Protein AF-A0AAV9JF78-F1 (afdb_monomer_lite)

Structure (mmCIF, N/CA/C/O backbone):
data_AF-A0AAV9JF78-F1
#
_entry.id   AF-A0AAV9JF78-F1
#
loop_
_atom_site.group_PDB
_atom_site.id
_atom_site.type_symbol
_atom_site.label_atom_id
_atom_site.label_alt_id
_atom_site.label_comp_id
_atom_site.label_asym_id
_atom_site.label_entity_id
_atom_site.label_seq_id
_atom_site.pdbx_PDB_ins_code
_atom_site.Cartn_x
_atom_site.Cartn_y
_atom_site.Cartn_z
_atom_site.occupancy
_atom_site.B_iso_or_equiv
_atom_site.auth_seq_id
_atom_site.auth_comp_id
_atom_site.auth_asym_id
_atom_site.auth_atom_id
_atom_site.pdbx_PDB_model_num
ATOM 1 N N . MET A 1 1 ? -14.544 11.359 19.123 1.00 56.50 1 MET A N 1
ATOM 2 C CA . MET A 1 1 ? -13.624 10.404 19.774 1.00 56.50 1 MET A CA 1
ATOM 3 C C . MET A 1 1 ? -12.223 10.970 19.617 1.00 56.50 1 MET A C 1
ATOM 5 O O . MET A 1 1 ? -11.860 11.302 18.494 1.00 56.50 1 MET A O 1
ATOM 9 N N . ASP A 1 2 ? -11.497 11.200 20.707 1.00 64.69 2 ASP A N 1
ATOM 10 C CA . ASP A 1 2 ? -10.124 11.704 20.624 1.00 64.69 2 ASP A CA 1
ATOM 11 C C . ASP A 1 2 ? -9.186 10.552 20.236 1.00 64.69 2 ASP A C 1
ATOM 13 O O . ASP A 1 2 ? -8.972 9.631 21.020 1.00 64.69 2 ASP A O 1
ATOM 17 N N . LEU A 1 3 ? -8.672 10.564 19.001 1.00 62.38 3 LEU A N 1
ATOM 18 C CA . LEU A 1 3 ? -7.804 9.502 18.478 1.00 62.38 3 LEU A CA 1
ATOM 19 C C . LEU A 1 3 ? -6.371 9.549 19.040 1.00 62.38 3 LEU A C 1
ATOM 21 O O . LEU A 1 3 ? -5.559 8.693 18.683 1.00 62.38 3 LEU A O 1
ATOM 25 N N . GLN A 1 4 ? -6.042 10.515 19.908 1.00 66.25 4 GLN A N 1
ATOM 26 C CA . GLN A 1 4 ? -4.746 10.557 20.595 1.00 66.25 4 GLN A CA 1
ATOM 27 C C . GLN A 1 4 ? -4.599 9.473 21.675 1.00 66.25 4 GLN A C 1
ATOM 29 O O . GLN A 1 4 ? -3.487 9.224 22.132 1.00 66.25 4 GLN A O 1
ATOM 34 N N . THR A 1 5 ? -5.689 8.801 22.056 1.00 69.56 5 THR A N 1
ATOM 35 C CA . THR A 1 5 ? -5.708 7.796 23.135 1.00 69.56 5 THR A CA 1
ATOM 36 C C . THR A 1 5 ? -5.843 6.353 22.647 1.00 69.56 5 THR A C 1
ATOM 38 O O . THR A 1 5 ? -5.951 5.441 23.466 1.00 69.56 5 THR A O 1
ATOM 41 N N . VAL A 1 6 ? -5.836 6.110 21.330 1.00 75.12 6 VAL A N 1
ATOM 42 C CA . VAL A 1 6 ? -5.934 4.743 20.794 1.00 75.12 6 VAL A CA 1
ATOM 43 C C . VAL A 1 6 ? -4.681 3.962 21.178 1.00 75.12 6 VAL A C 1
ATOM 45 O O . VAL A 1 6 ? -3.572 4.360 20.822 1.00 75.12 6 VAL A O 1
ATOM 48 N N . ASP A 1 7 ? -4.861 2.842 21.885 1.00 83.31 7 ASP A N 1
ATOM 49 C CA . ASP A 1 7 ? -3.761 1.948 22.251 1.00 83.31 7 ASP A CA 1
ATOM 50 C C . ASP A 1 7 ? -3.026 1.490 20.974 1.00 83.31 7 ASP A C 1
ATOM 52 O O . ASP A 1 7 ? -3.638 0.839 20.118 1.00 83.31 7 ASP A O 1
ATOM 56 N N . PRO A 1 8 ? -1.718 1.783 20.826 1.00 79.50 8 PRO A N 1
ATOM 57 C CA . PRO A 1 8 ? -0.927 1.345 19.681 1.00 79.50 8 PRO A CA 1
ATOM 58 C C . PRO A 1 8 ? -1.011 -0.164 19.409 1.00 79.50 8 PRO A C 1
ATOM 60 O O . PRO A 1 8 ? -0.871 -0.590 18.261 1.00 79.50 8 PRO A O 1
ATOM 63 N N . LYS A 1 9 ? -1.276 -0.985 20.434 1.00 86.25 9 LYS A N 1
ATOM 64 C CA . LYS A 1 9 ? -1.444 -2.440 20.294 1.00 86.25 9 LYS A CA 1
ATOM 65 C C . LYS A 1 9 ? -2.638 -2.826 19.424 1.00 86.25 9 LYS A C 1
ATOM 67 O O . LYS A 1 9 ? -2.583 -3.867 18.771 1.00 86.25 9 LYS A O 1
ATOM 72 N N . ILE A 1 10 ? -3.677 -1.991 19.356 1.00 89.38 10 ILE A N 1
ATOM 73 C CA . ILE A 1 10 ? -4.844 -2.231 18.492 1.00 89.38 10 ILE A CA 1
ATOM 74 C C . ILE A 1 10 ? -4.405 -2.317 17.028 1.00 89.38 10 ILE A C 1
ATOM 76 O O . ILE A 1 10 ? -4.859 -3.196 16.299 1.00 89.38 10 ILE A O 1
ATOM 80 N N . PHE A 1 11 ? -3.471 -1.463 16.602 1.00 89.31 11 PHE A N 1
ATOM 81 C CA . PHE A 1 11 ? -2.974 -1.464 15.225 1.00 89.31 11 PHE A CA 1
ATOM 82 C C . PHE A 1 11 ? -2.128 -2.690 14.895 1.00 89.31 11 PHE A C 1
ATOM 84 O O . PHE A 1 11 ? -2.160 -3.155 13.758 1.00 89.31 11 PHE A O 1
ATOM 91 N N . VAL A 1 12 ? -1.412 -3.238 15.879 1.00 91.69 12 VAL A N 1
ATOM 92 C CA . VAL A 1 12 ? -0.665 -4.490 15.709 1.00 91.69 12 VAL A CA 1
ATOM 93 C C . VAL A 1 12 ? -1.635 -5.645 15.471 1.00 91.69 12 VAL A C 1
ATOM 95 O O . VAL A 1 12 ? -1.519 -6.328 14.456 1.00 91.69 12 VAL A O 1
ATOM 98 N N . GLY A 1 13 ? -2.644 -5.802 16.335 1.00 94.50 13 GLY A N 1
ATOM 99 C CA . GLY A 1 13 ? -3.660 -6.848 16.169 1.00 94.50 13 GLY A CA 1
ATOM 100 C C . GLY A 1 13 ? -4.461 -6.691 14.873 1.00 94.50 13 GLY A C 1
ATOM 101 O O . GLY A 1 13 ? -4.719 -7.669 14.172 1.00 94.50 13 GLY A O 1
ATOM 102 N N . LEU A 1 14 ? -4.797 -5.455 14.492 1.00 95.25 14 LEU A N 1
ATOM 103 C CA . LEU A 1 14 ? -5.469 -5.177 13.223 1.00 95.25 14 LEU A CA 1
ATOM 104 C C . LEU A 1 14 ? -4.606 -5.580 12.020 1.00 95.25 14 LEU A C 1
ATOM 106 O O . LEU A 1 14 ? -5.104 -6.241 11.110 1.00 95.25 14 LEU A O 1
ATOM 110 N N . ALA A 1 15 ? -3.320 -5.229 12.017 1.00 96.44 15 ALA A N 1
ATOM 111 C CA . ALA A 1 15 ? -2.402 -5.602 10.945 1.00 96.44 15 ALA A CA 1
ATOM 112 C C . ALA A 1 15 ? -2.201 -7.119 10.852 1.00 96.44 15 ALA A C 1
ATOM 114 O O . ALA A 1 15 ? -2.147 -7.660 9.750 1.00 96.44 15 ALA A O 1
ATOM 115 N N . GLU A 1 16 ? -2.147 -7.821 11.983 1.00 96.94 16 GLU A N 1
ATOM 116 C CA . GLU A 1 16 ? -2.101 -9.285 12.011 1.00 96.94 16 GLU A CA 1
ATOM 117 C C . GLU A 1 16 ? -3.360 -9.906 11.394 1.00 96.94 16 GLU A C 1
ATOM 119 O O . GLU A 1 16 ? -3.241 -10.783 10.536 1.00 96.94 16 GLU A O 1
ATOM 124 N N . MET A 1 17 ? -4.556 -9.422 11.745 1.00 97.12 17 MET A N 1
ATOM 125 C CA . MET A 1 17 ? -5.808 -9.895 11.138 1.00 97.12 17 MET A CA 1
ATOM 126 C C . MET A 1 17 ? -5.835 -9.646 9.628 1.00 97.12 17 MET A C 1
ATOM 128 O O . MET A 1 17 ? -6.116 -10.559 8.851 1.00 97.12 17 MET A O 1
ATOM 132 N N . MET A 1 18 ? -5.487 -8.432 9.192 1.00 98.00 18 MET A N 1
ATOM 133 C CA . MET A 1 18 ? -5.421 -8.097 7.767 1.00 98.00 18 MET A CA 1
ATOM 134 C C . MET A 1 18 ? -4.385 -8.955 7.028 1.00 98.00 18 MET A C 1
ATOM 136 O O . MET A 1 18 ? -4.620 -9.360 5.890 1.00 98.00 18 MET A O 1
ATOM 140 N N . ASN A 1 19 ? -3.265 -9.284 7.676 1.00 98.06 19 ASN A N 1
ATOM 141 C CA . ASN A 1 19 ? -2.245 -10.171 7.124 1.00 98.06 19 ASN A CA 1
ATOM 142 C C . ASN A 1 19 ? -2.795 -11.585 6.891 1.00 98.06 19 ASN A C 1
ATOM 144 O O . ASN A 1 19 ? -2.573 -12.154 5.824 1.00 98.06 19 ASN A O 1
ATOM 148 N N . GLN A 1 20 ? -3.535 -12.145 7.849 1.00 97.88 20 GLN A N 1
ATOM 149 C CA . GLN A 1 20 ? -4.146 -13.468 7.681 1.00 97.88 20 GLN A CA 1
ATOM 150 C C . GLN A 1 20 ? -5.166 -13.484 6.538 1.00 97.88 20 GLN A C 1
ATOM 152 O O . GLN A 1 20 ? -5.146 -14.389 5.709 1.00 97.88 20 GLN A O 1
ATOM 157 N N . ILE A 1 21 ? -6.012 -12.456 6.461 1.00 97.94 21 ILE A N 1
ATOM 158 C CA . ILE A 1 21 ? -7.116 -12.391 5.497 1.00 97.94 21 ILE A CA 1
ATOM 159 C C . ILE A 1 21 ? -6.616 -12.141 4.070 1.00 97.94 21 ILE A C 1
ATOM 161 O O . ILE A 1 21 ? -6.987 -12.863 3.148 1.00 97.94 21 ILE A O 1
ATOM 165 N N . PHE A 1 22 ? -5.796 -11.107 3.872 1.00 98.12 22 PHE A N 1
ATOM 166 C CA . PHE A 1 22 ? -5.473 -10.601 2.532 1.00 98.12 22 PHE A CA 1
ATOM 167 C C . PHE A 1 22 ? -4.089 -11.016 2.033 1.00 98.12 22 PHE A C 1
ATOM 169 O O . PHE A 1 22 ? -3.842 -10.995 0.830 1.00 98.12 22 PHE A O 1
ATOM 176 N N . PHE A 1 23 ? -3.189 -11.407 2.937 1.00 97.69 23 PHE A N 1
ATOM 177 C CA . PHE A 1 23 ? -1.800 -11.744 2.610 1.00 97.69 23 PHE A CA 1
ATOM 178 C C . PHE A 1 23 ? -1.425 -13.176 3.015 1.00 97.69 23 PHE A C 1
ATOM 180 O O . PHE A 1 23 ? -0.248 -13.541 2.954 1.00 97.69 23 PHE A O 1
ATOM 187 N N . LEU A 1 24 ? -2.408 -13.995 3.411 1.00 97.50 24 LEU A N 1
ATOM 188 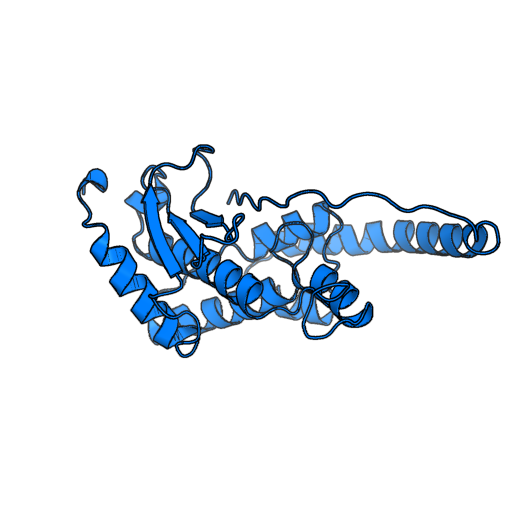C CA . LEU A 1 24 ? -2.241 -15.410 3.763 1.00 97.50 24 LEU A CA 1
ATOM 189 C C . LEU A 1 24 ? -1.147 -15.640 4.821 1.00 97.50 24 LEU A C 1
ATOM 191 O O . LEU A 1 24 ? -0.382 -16.599 4.750 1.00 97.50 24 LEU A O 1
ATOM 195 N N . GLY A 1 25 ? -1.006 -14.707 5.765 1.00 97.19 25 GLY A N 1
ATOM 196 C CA . GLY A 1 25 ? 0.001 -14.790 6.822 1.00 97.19 25 GLY A CA 1
ATOM 197 C C . GLY A 1 25 ? 1.424 -14.388 6.404 1.00 97.19 25 GLY A C 1
ATOM 198 O O . GLY A 1 25 ? 2.332 -14.436 7.234 1.00 97.19 25 GLY A O 1
ATOM 199 N N . SER A 1 26 ? 1.642 -13.933 5.168 1.00 97.06 26 SER A N 1
ATOM 200 C CA . SER A 1 26 ? 2.978 -13.653 4.609 1.00 97.06 26 SER A CA 1
ATOM 201 C C . SER A 1 26 ? 3.692 -12.431 5.220 1.00 97.06 26 SER A C 1
ATOM 203 O O . SER A 1 26 ? 4.871 -12.199 4.980 1.00 97.06 26 SER A O 1
ATOM 205 N N . LEU A 1 27 ? 3.031 -11.608 6.027 1.00 96.31 27 LEU A N 1
ATOM 206 C CA . LEU A 1 27 ? 3.636 -10.472 6.733 1.00 96.31 27 LEU A CA 1
ATOM 207 C C . LEU A 1 27 ? 3.728 -10.752 8.243 1.00 96.31 27 LEU A C 1
ATOM 209 O O . LEU A 1 27 ? 2.941 -10.204 9.014 1.00 96.31 27 LEU A O 1
ATOM 213 N N . PRO A 1 28 ? 4.670 -11.600 8.701 1.00 94.12 28 PRO A N 1
ATOM 214 C CA . PRO A 1 28 ? 4.747 -11.978 10.109 1.00 94.12 28 PRO A CA 1
ATOM 215 C C . PRO A 1 28 ? 5.011 -10.757 10.998 1.00 94.12 28 PRO A C 1
ATOM 217 O O . PRO A 1 28 ? 5.853 -9.917 10.670 1.00 94.12 28 PRO A O 1
ATOM 220 N N . ALA A 1 29 ? 4.354 -10.706 12.159 1.00 91.88 29 ALA A N 1
ATOM 221 C CA . ALA A 1 29 ? 4.440 -9.595 13.112 1.00 91.88 29 ALA A CA 1
ATOM 222 C C . ALA A 1 29 ? 5.881 -9.280 13.547 1.00 91.88 29 ALA A C 1
ATOM 224 O O . ALA A 1 29 ? 6.276 -8.123 13.640 1.00 91.88 29 ALA A O 1
ATOM 225 N N . ALA A 1 30 ? 6.732 -10.305 13.679 1.00 91.50 30 ALA A N 1
ATOM 226 C CA . ALA A 1 30 ? 8.159 -10.139 13.976 1.00 91.50 30 ALA A CA 1
ATOM 227 C C . ALA A 1 30 ? 8.934 -9.325 12.917 1.00 91.50 30 ALA A C 1
ATOM 229 O O . ALA A 1 30 ? 10.094 -8.965 13.120 1.00 91.50 30 ALA A O 1
ATOM 230 N N . LYS A 1 31 ? 8.330 -9.078 11.752 1.00 92.62 31 LYS A N 1
ATOM 231 C CA . LYS A 1 31 ? 8.940 -8.389 10.618 1.00 92.62 31 LYS A CA 1
ATOM 232 C C . LYS A 1 31 ? 8.128 -7.200 10.108 1.00 92.62 31 LYS A C 1
ATOM 234 O O . LYS A 1 31 ? 8.526 -6.614 9.095 1.00 92.62 31 LYS A O 1
ATOM 239 N N . LEU A 1 32 ? 7.029 -6.860 10.772 1.00 94.88 32 LEU A N 1
ATOM 240 C CA . LEU A 1 32 ? 6.174 -5.732 10.438 1.00 94.88 32 LEU A CA 1
ATOM 241 C C . LEU A 1 32 ? 5.866 -4.958 11.718 1.00 94.88 32 LEU A C 1
ATOM 243 O O . LEU A 1 32 ? 5.280 -5.498 12.648 1.00 94.88 32 LEU A O 1
ATOM 247 N N . ARG A 1 33 ? 6.248 -3.684 11.761 1.00 94.38 33 ARG A N 1
ATOM 248 C CA . ARG A 1 33 ? 5.923 -2.787 12.869 1.00 94.38 33 ARG A CA 1
ATOM 249 C C . ARG A 1 33 ? 4.940 -1.742 12.378 1.00 94.38 33 ARG A C 1
ATOM 251 O O . ARG A 1 33 ? 5.262 -1.016 11.443 1.00 94.38 33 ARG A O 1
ATOM 258 N N . VAL A 1 34 ? 3.776 -1.664 13.010 1.00 95.00 34 VAL A N 1
ATOM 259 C CA . VAL A 1 34 ? 2.762 -0.651 12.704 1.00 95.00 34 VAL A CA 1
ATOM 260 C C . VAL A 1 34 ? 2.736 0.374 13.823 1.00 95.00 34 VAL A C 1
ATOM 262 O O . VAL A 1 34 ? 2.728 0.020 15.000 1.00 95.00 34 VAL A O 1
ATOM 265 N N . GLU A 1 35 ? 2.766 1.645 13.452 1.00 93.38 35 GLU A N 1
ATOM 266 C CA . GLU A 1 35 ? 2.824 2.758 14.385 1.00 93.38 35 GLU A CA 1
ATOM 267 C C . GLU A 1 35 ? 1.755 3.796 14.060 1.00 93.38 35 GLU A C 1
ATOM 269 O O . GLU A 1 35 ? 1.505 4.125 12.901 1.00 93.38 35 GLU A O 1
ATOM 274 N N . TRP A 1 36 ? 1.152 4.340 15.111 1.00 91.38 36 TRP A N 1
ATOM 275 C CA . TRP A 1 36 ? 0.209 5.447 15.044 1.00 91.38 36 TRP A CA 1
ATOM 276 C C . TRP A 1 36 ? 0.962 6.726 15.402 1.00 91.38 36 TRP A C 1
ATOM 278 O O . TRP A 1 36 ? 1.187 7.012 16.578 1.00 91.38 36 TRP A O 1
ATOM 288 N N . ALA A 1 37 ? 1.463 7.447 14.399 1.00 90.06 37 ALA A N 1
ATOM 289 C CA . ALA A 1 37 ? 2.365 8.572 14.631 1.00 90.06 37 ALA A CA 1
ATOM 290 C C . ALA A 1 37 ? 2.222 9.663 13.572 1.00 90.06 37 ALA A C 1
ATOM 292 O O . ALA A 1 37 ? 1.879 9.414 12.417 1.00 90.06 37 ALA A O 1
ATOM 293 N N . VAL A 1 38 ? 2.524 10.899 13.971 1.00 86.12 38 VAL A N 1
ATOM 294 C CA . VAL A 1 38 ? 2.528 12.043 13.058 1.00 86.12 38 VAL A CA 1
ATOM 295 C C . VAL A 1 38 ? 3.718 11.915 12.117 1.00 86.12 38 VAL A C 1
ATOM 297 O O . VAL A 1 38 ? 4.875 11.942 12.537 1.00 86.12 38 VAL A O 1
ATOM 300 N N . HIS A 1 39 ? 3.428 11.772 10.830 1.00 83.56 39 HIS A N 1
ATOM 301 C CA . HIS A 1 39 ? 4.454 11.790 9.802 1.00 83.56 39 HIS A CA 1
ATOM 302 C C . HIS A 1 39 ? 4.947 13.229 9.564 1.00 83.56 39 HIS A C 1
ATOM 304 O O . HIS A 1 39 ? 4.171 14.177 9.671 1.00 83.56 39 HIS A O 1
ATOM 310 N N . GLN A 1 40 ? 6.229 13.400 9.209 1.00 81.75 40 GLN A N 1
ATOM 311 C CA . GLN A 1 40 ? 6.821 14.725 8.938 1.00 81.75 40 GLN A CA 1
ATOM 312 C C . GLN A 1 40 ? 6.084 15.475 7.820 1.00 81.75 40 GLN A C 1
ATOM 314 O O . GLN A 1 40 ? 5.947 16.692 7.856 1.00 81.75 40 GLN A O 1
ATOM 319 N N . ALA A 1 41 ? 5.588 14.732 6.831 1.00 82.44 41 ALA A N 1
ATOM 320 C CA . ALA A 1 41 ? 4.669 15.250 5.830 1.00 82.44 41 ALA A CA 1
ATOM 321 C C . ALA A 1 41 ? 3.232 15.106 6.348 1.00 82.44 41 ALA A C 1
ATOM 323 O O . ALA A 1 41 ? 2.650 14.022 6.280 1.00 82.44 41 ALA A O 1
ATOM 324 N N . HIS A 1 42 ? 2.675 16.196 6.877 1.00 77.62 42 HIS A N 1
ATOM 325 C CA . HIS A 1 42 ? 1.372 16.214 7.553 1.00 77.62 42 HIS A CA 1
ATOM 326 C C . HIS A 1 42 ? 0.181 15.809 6.670 1.00 77.62 42 HIS A C 1
ATOM 328 O O . HIS A 1 42 ? -0.872 15.473 7.200 1.00 77.62 42 HIS A O 1
ATOM 334 N N . TRP A 1 43 ? 0.348 15.821 5.348 1.00 84.25 43 TRP A N 1
ATOM 335 C CA . TRP A 1 43 ? -0.678 15.504 4.348 1.00 84.25 43 TRP A CA 1
ATOM 336 C C . TRP A 1 43 ? -0.703 14.025 3.923 1.00 84.25 43 TRP A C 1
ATOM 338 O O . TRP A 1 43 ? -1.447 13.650 3.025 1.00 84.25 43 TRP A O 1
ATOM 348 N N . VAL A 1 44 ? 0.138 13.183 4.524 1.00 89.38 44 VAL A N 1
ATOM 349 C CA . VAL A 1 44 ? 0.269 11.769 4.158 1.00 89.38 44 VAL A CA 1
ATOM 350 C C . VAL A 1 44 ? -0.564 10.905 5.094 1.00 89.38 44 VAL A C 1
ATOM 352 O O . VAL A 1 44 ? -0.437 11.035 6.313 1.00 89.38 44 VAL A O 1
ATOM 355 N N . TYR A 1 45 ? -1.390 10.021 4.529 1.00 92.44 45 TYR A N 1
ATOM 356 C CA . TYR A 1 45 ? -2.251 9.104 5.286 1.00 92.44 45 TYR A CA 1
ATOM 357 C C . TYR A 1 45 ? -1.472 8.011 5.995 1.00 92.44 45 TYR A C 1
ATOM 359 O O . TYR A 1 45 ? -1.686 7.762 7.184 1.00 92.44 45 TYR A O 1
ATOM 367 N N . GLY A 1 46 ? -0.534 7.403 5.287 1.00 94.56 46 GLY A N 1
ATOM 368 C CA . GLY A 1 46 ? 0.375 6.425 5.840 1.00 94.56 46 GLY A CA 1
ATOM 369 C C . GLY A 1 46 ? 1.656 6.361 5.028 1.00 94.56 46 GLY A C 1
ATOM 370 O O . GLY A 1 46 ? 1.738 6.902 3.926 1.00 94.56 46 GLY A O 1
ATOM 371 N N . THR A 1 47 ? 2.683 5.759 5.612 1.00 95.50 47 THR A N 1
ATOM 372 C CA . THR A 1 47 ? 3.921 5.456 4.900 1.00 95.50 47 THR A CA 1
ATOM 373 C C . THR A 1 47 ? 4.462 4.100 5.286 1.00 95.50 47 THR A C 1
ATOM 375 O O . THR A 1 47 ? 4.375 3.673 6.437 1.00 95.50 47 THR A O 1
ATOM 378 N N . THR A 1 48 ? 5.115 3.466 4.319 1.00 95.88 48 THR A N 1
ATOM 379 C CA . THR A 1 48 ? 5.898 2.255 4.514 1.00 95.88 48 THR A CA 1
ATOM 380 C C . THR A 1 48 ? 7.370 2.571 4.326 1.00 95.88 48 THR A C 1
ATOM 382 O O . THR A 1 48 ? 7.792 3.128 3.313 1.00 95.88 48 THR A O 1
ATOM 385 N N . SER A 1 49 ? 8.179 2.181 5.303 1.00 93.88 49 SER A N 1
ATOM 386 C CA . SER A 1 49 ? 9.630 2.320 5.270 1.00 93.88 49 SER A CA 1
ATOM 387 C C . SER A 1 49 ? 10.299 0.965 5.468 1.00 93.88 49 SER A C 1
ATOM 389 O O . SER A 1 49 ? 9.884 0.148 6.290 1.00 93.88 49 SER A O 1
ATOM 391 N N . PHE A 1 50 ? 11.326 0.712 4.663 1.00 91.56 50 PHE A N 1
ATOM 392 C CA . PHE A 1 50 ? 12.093 -0.529 4.689 1.00 91.56 50 PHE A CA 1
ATOM 393 C C . PHE A 1 50 ? 13.363 -0.339 5.523 1.00 91.56 50 PHE A C 1
ATOM 395 O O . PHE A 1 50 ? 13.883 0.783 5.561 1.00 91.56 50 PHE A O 1
ATOM 402 N N . PRO A 1 51 ? 13.891 -1.410 6.145 1.00 87.94 51 PRO A N 1
ATOM 403 C CA . PRO A 1 51 ? 15.160 -1.355 6.857 1.00 87.94 51 PRO A CA 1
ATOM 404 C C . PRO A 1 51 ? 16.259 -0.717 6.010 1.00 87.94 51 PRO A C 1
ATOM 406 O O . PRO A 1 51 ? 16.571 -1.201 4.922 1.00 87.94 51 PRO A O 1
ATOM 409 N N . GLN A 1 52 ? 16.862 0.363 6.505 1.00 80.31 52 GLN A N 1
ATOM 410 C CA . GLN A 1 52 ? 18.006 0.995 5.828 1.00 80.31 52 GLN A CA 1
ATOM 411 C C . GLN A 1 52 ? 19.342 0.475 6.354 1.00 80.31 52 GLN A C 1
ATOM 413 O O . GLN A 1 52 ? 20.369 0.574 5.683 1.00 80.31 52 GLN A O 1
ATOM 418 N N . ARG A 1 53 ? 19.340 -0.062 7.575 1.00 73.75 53 ARG A N 1
ATOM 419 C CA . ARG A 1 53 ? 20.531 -0.542 8.275 1.00 73.75 53 ARG A CA 1
ATOM 420 C C . ARG A 1 53 ? 20.454 -2.049 8.450 1.00 73.75 53 ARG A C 1
ATOM 422 O O . ARG A 1 53 ? 19.379 -2.590 8.676 1.00 73.75 53 ARG A O 1
ATOM 429 N N . ARG A 1 54 ? 21.615 -2.713 8.447 1.00 67.81 54 ARG A N 1
ATOM 430 C CA . ARG A 1 54 ? 21.718 -4.165 8.692 1.00 67.81 54 ARG A CA 1
ATOM 431 C C . ARG A 1 54 ? 21.095 -4.609 10.025 1.00 67.81 54 ARG A C 1
ATOM 433 O O . ARG A 1 54 ? 20.717 -5.766 10.133 1.00 67.81 54 ARG A O 1
ATOM 440 N N . CYS A 1 55 ? 20.990 -3.708 11.006 1.00 68.25 55 CYS A N 1
ATOM 441 C CA . CYS A 1 55 ? 20.448 -3.996 12.338 1.00 68.25 55 CYS A CA 1
ATOM 442 C C . CYS A 1 55 ? 18.919 -3.859 12.430 1.00 68.25 55 CYS A C 1
ATOM 444 O O . CYS A 1 55 ? 18.325 -4.274 13.420 1.00 68.25 55 CYS A O 1
ATOM 446 N N . GLU A 1 56 ? 18.272 -3.249 11.434 1.00 71.75 56 GLU A N 1
ATOM 447 C CA . GLU A 1 56 ? 16.815 -3.205 11.364 1.00 71.75 56 GLU A CA 1
ATOM 448 C C . GLU A 1 56 ? 16.330 -4.423 10.577 1.00 71.75 56 GLU A C 1
ATOM 450 O O . GLU A 1 56 ? 16.804 -4.720 9.482 1.00 71.75 56 GLU A O 1
ATOM 455 N N . HIS A 1 57 ? 15.385 -5.161 11.150 1.00 85.06 57 HIS A N 1
ATOM 456 C CA . HIS A 1 57 ? 14.899 -6.414 10.565 1.00 85.06 57 HIS A CA 1
ATOM 457 C C . HIS A 1 57 ? 13.404 -6.387 10.231 1.00 85.06 57 HIS A C 1
ATOM 459 O O . HIS A 1 57 ? 12.852 -7.417 9.830 1.00 85.06 57 HIS A O 1
ATOM 465 N N . TYR A 1 58 ? 12.751 -5.234 10.396 1.00 91.12 58 TYR A N 1
ATOM 466 C CA . TYR A 1 58 ? 11.312 -5.073 10.219 1.00 91.12 58 TYR A CA 1
ATOM 467 C C . TYR A 1 58 ? 10.974 -3.940 9.250 1.00 91.12 58 TYR A C 1
ATOM 469 O O . TYR A 1 58 ? 11.620 -2.896 9.232 1.00 91.12 58 TYR A O 1
ATOM 477 N N . THR A 1 59 ? 9.925 -4.145 8.461 1.00 94.31 59 THR A N 1
ATOM 478 C CA . THR A 1 59 ? 9.280 -3.079 7.693 1.00 94.31 59 THR A CA 1
ATOM 479 C C . THR A 1 59 ? 8.436 -2.248 8.652 1.00 94.31 59 THR A C 1
ATOM 481 O O . THR A 1 59 ? 7.705 -2.815 9.466 1.00 94.31 59 THR A O 1
ATOM 484 N N . ARG A 1 60 ? 8.532 -0.921 8.583 1.00 95.00 60 ARG A N 1
ATOM 485 C CA . ARG A 1 60 ? 7.791 -0.004 9.455 1.00 95.00 60 ARG A CA 1
ATOM 486 C C . ARG A 1 60 ? 6.688 0.689 8.667 1.00 95.00 60 ARG A C 1
ATOM 488 O O . ARG A 1 60 ? 6.984 1.399 7.708 1.00 95.00 60 ARG A O 1
ATOM 495 N N . ILE A 1 61 ? 5.448 0.496 9.100 1.00 95.88 61 ILE A N 1
ATOM 496 C CA . ILE A 1 61 ? 4.259 1.202 8.626 1.00 95.88 61 ILE A CA 1
ATOM 497 C C . ILE A 1 61 ? 3.899 2.271 9.654 1.00 95.88 61 ILE A C 1
ATOM 499 O O . ILE A 1 61 ? 3.788 1.978 10.842 1.00 95.88 61 ILE A O 1
ATOM 503 N N . VAL A 1 62 ? 3.697 3.501 9.201 1.00 94.56 62 VAL A N 1
ATOM 504 C CA . VAL A 1 62 ? 3.220 4.608 10.030 1.00 94.56 62 VAL A CA 1
ATOM 505 C C . VAL A 1 62 ? 1.878 5.064 9.486 1.00 94.56 62 VAL A C 1
ATOM 507 O O . VAL A 1 62 ? 1.793 5.380 8.307 1.00 94.56 62 VAL A O 1
ATOM 510 N N . ILE A 1 63 ? 0.851 5.130 10.329 1.00 93.75 63 ILE A N 1
ATOM 511 C CA . ILE A 1 63 ? -0.456 5.696 9.986 1.00 93.75 63 ILE A CA 1
ATOM 512 C C . ILE A 1 63 ? -0.611 7.036 10.704 1.00 93.75 63 ILE A C 1
ATOM 514 O O . ILE A 1 63 ? -0.362 7.142 11.907 1.00 93.75 63 ILE A O 1
ATOM 518 N N . ASN A 1 64 ? -1.002 8.067 9.957 1.00 91.69 64 ASN A N 1
ATOM 519 C CA . ASN A 1 64 ? -1.082 9.432 10.458 1.00 91.69 64 ASN A CA 1
ATOM 520 C C . ASN A 1 64 ? -2.419 9.687 11.185 1.00 91.69 64 ASN A C 1
ATOM 522 O O . ASN A 1 64 ? -3.477 9.672 10.545 1.00 91.69 64 ASN A O 1
ATOM 526 N N . PRO A 1 65 ? -2.402 9.990 12.496 1.00 87.62 65 PRO A N 1
ATOM 527 C CA . PRO A 1 65 ? -3.616 10.184 13.291 1.00 87.62 65 PRO A CA 1
ATOM 528 C C . PRO A 1 65 ? -4.343 11.503 13.020 1.00 87.62 65 PRO A C 1
ATOM 530 O O . PRO A 1 65 ? -5.511 11.672 13.379 1.00 87.62 65 PRO A O 1
ATOM 533 N N . ASN A 1 66 ? -3.646 12.478 12.437 1.00 85.69 66 ASN A N 1
ATOM 534 C CA . ASN A 1 66 ? -4.115 13.859 12.411 1.00 85.69 66 ASN A CA 1
ATOM 535 C C . ASN A 1 66 ? -5.004 14.186 11.217 1.00 85.69 66 ASN A C 1
ATOM 537 O O . ASN A 1 66 ? -5.565 15.281 11.171 1.00 85.69 66 ASN A O 1
ATOM 541 N N . LEU A 1 67 ? -5.176 13.255 10.281 1.00 85.75 67 LEU A N 1
ATOM 542 C CA . LEU A 1 67 ? -5.980 13.515 9.099 1.00 85.75 67 LEU A CA 1
ATOM 543 C C . LEU A 1 67 ? -7.480 13.469 9.420 1.00 85.75 67 LEU A C 1
ATOM 545 O O . LEU A 1 67 ? -7.948 12.490 10.010 1.00 85.75 67 LEU A O 1
ATOM 549 N N . PRO A 1 68 ? -8.255 14.493 9.007 1.00 85.12 68 PRO A N 1
ATOM 550 C CA . PRO A 1 68 ? -9.691 14.557 9.271 1.00 85.12 68 PRO A CA 1
ATOM 551 C C . PRO A 1 68 ? -10.438 13.303 8.818 1.00 85.12 68 PRO A C 1
ATOM 553 O O . PRO A 1 68 ? -11.309 12.811 9.526 1.00 85.12 68 PRO A O 1
ATOM 556 N N . TYR A 1 69 ? -10.059 12.732 7.676 1.00 82.38 69 TYR A N 1
ATOM 557 C CA . TYR A 1 69 ? -10.753 11.575 7.126 1.00 82.38 69 TYR A CA 1
ATOM 558 C C . TYR A 1 69 ? -10.582 10.303 7.981 1.00 82.38 69 TYR A C 1
ATOM 560 O O . TYR A 1 69 ? -11.552 9.574 8.173 1.00 82.38 69 TYR A O 1
ATOM 568 N N . HIS A 1 70 ? -9.420 10.090 8.614 1.00 83.94 70 HIS A N 1
ATOM 569 C CA . HIS A 1 70 ? -9.240 9.008 9.597 1.00 83.94 70 HIS A CA 1
ATOM 570 C C . HIS A 1 70 ? -10.095 9.197 10.857 1.00 83.94 70 HIS A C 1
ATOM 572 O O . HIS A 1 70 ? -10.526 8.218 11.460 1.00 83.94 70 HIS A O 1
ATOM 578 N N . LYS A 1 71 ? -10.369 10.447 11.248 1.00 81.88 71 LYS A N 1
ATOM 579 C CA . LYS A 1 71 ? -11.236 10.766 12.396 1.00 81.88 71 LYS A CA 1
ATOM 580 C C . LYS A 1 71 ? -12.712 10.513 12.112 1.00 81.88 71 LYS A C 1
ATOM 582 O O . LYS A 1 71 ? -13.461 10.213 13.036 1.00 81.88 71 LYS A O 1
ATOM 587 N N . LEU A 1 72 ? -13.118 10.663 10.856 1.00 81.19 72 LEU A N 1
ATOM 588 C CA . LEU A 1 72 ? -14.516 10.573 10.439 1.00 81.19 72 LEU A CA 1
ATOM 589 C C . LEU A 1 72 ? -14.912 9.167 9.990 1.00 81.19 72 LEU A C 1
ATOM 591 O O . LEU A 1 72 ? -16.083 8.812 10.091 1.00 81.19 72 LEU A O 1
ATOM 595 N N . ASN A 1 73 ? -13.960 8.373 9.498 1.00 87.81 73 ASN A N 1
ATOM 596 C CA . ASN A 1 73 ? -14.257 7.081 8.907 1.00 87.81 73 ASN A CA 1
ATOM 597 C C . ASN A 1 73 ? -13.245 6.002 9.343 1.00 87.81 73 ASN A C 1
ATOM 599 O O . ASN A 1 73 ? -12.142 5.942 8.795 1.00 87.81 73 ASN A O 1
ATOM 603 N N . PRO A 1 74 ? -13.613 5.094 10.268 1.00 88.62 74 PRO A N 1
ATOM 604 C CA . PRO A 1 74 ? -12.758 3.973 10.661 1.00 88.62 74 PRO A CA 1
ATOM 605 C C . PRO A 1 74 ? -12.347 3.079 9.484 1.00 88.62 74 PRO A C 1
ATOM 607 O O . PRO A 1 74 ? -11.252 2.516 9.489 1.00 88.62 74 PRO A O 1
ATOM 610 N N . SER A 1 75 ? -13.178 2.980 8.439 1.00 93.75 75 SER A N 1
ATOM 611 C CA . SER A 1 75 ? -12.834 2.198 7.250 1.00 93.75 75 SER A CA 1
ATOM 612 C C . SER A 1 75 ? -11.669 2.811 6.472 1.00 93.75 75 SER A C 1
ATOM 614 O O . SER A 1 75 ? -10.891 2.078 5.863 1.00 93.75 75 SER A O 1
ATOM 616 N N . ALA A 1 76 ? -11.470 4.131 6.565 1.00 93.62 76 ALA A N 1
ATOM 617 C CA . ALA A 1 76 ? -10.322 4.809 5.977 1.00 93.62 76 ALA A CA 1
ATOM 618 C C . ALA A 1 76 ? -9.007 4.358 6.617 1.00 93.62 76 ALA A C 1
ATOM 620 O O . ALA A 1 76 ? -8.033 4.137 5.909 1.00 93.62 76 ALA A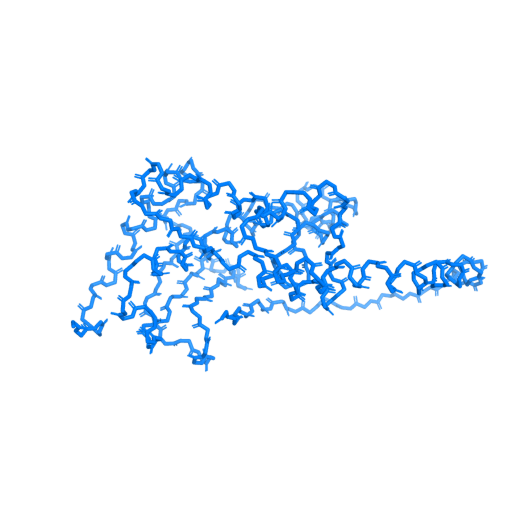 O 1
ATOM 621 N N . ILE A 1 77 ? -8.990 4.155 7.937 1.00 93.94 77 ILE A N 1
ATOM 622 C CA . ILE A 1 77 ? -7.811 3.650 8.655 1.00 93.94 77 ILE A CA 1
ATOM 623 C C . ILE A 1 77 ? -7.444 2.252 8.151 1.00 93.94 77 ILE A C 1
ATOM 625 O O . ILE A 1 77 ? -6.275 1.982 7.881 1.00 93.94 77 ILE A O 1
ATOM 629 N N . ILE A 1 78 ? -8.443 1.377 7.985 1.00 96.06 78 ILE A N 1
ATOM 630 C CA . ILE A 1 78 ? -8.241 0.023 7.453 1.00 96.06 78 ILE A CA 1
ATOM 631 C C . ILE A 1 78 ? -7.727 0.086 6.010 1.00 96.06 78 ILE A C 1
ATOM 633 O O . ILE A 1 78 ? -6.774 -0.613 5.677 1.00 96.06 78 ILE A O 1
ATOM 637 N N . CYS A 1 79 ? -8.305 0.945 5.164 1.00 97.19 79 CYS A N 1
ATOM 638 C CA . CYS A 1 79 ? -7.855 1.122 3.781 1.00 97.19 79 CYS A CA 1
ATOM 639 C C . CYS A 1 79 ? -6.409 1.627 3.709 1.00 97.19 79 CYS A C 1
ATOM 641 O O . CYS A 1 79 ? -5.618 1.075 2.948 1.00 97.19 79 CYS A O 1
ATOM 643 N N . THR A 1 80 ? -6.040 2.617 4.527 1.00 96.44 80 THR A N 1
ATOM 644 C CA . THR A 1 80 ? -4.662 3.120 4.615 1.00 96.44 80 THR A CA 1
ATOM 645 C C . THR A 1 80 ? -3.713 2.033 5.112 1.00 96.44 80 THR A C 1
ATOM 647 O O . THR A 1 80 ? -2.643 1.842 4.544 1.00 96.44 80 THR A O 1
ATOM 650 N N . LEU A 1 81 ? -4.096 1.268 6.135 1.00 97.06 81 LEU A N 1
ATOM 651 C CA . LEU A 1 81 ? -3.274 0.161 6.618 1.00 97.06 81 LEU A CA 1
ATOM 652 C C . LEU A 1 81 ? -3.053 -0.888 5.524 1.00 97.06 81 LEU A C 1
ATOM 654 O O . LEU A 1 81 ? -1.915 -1.278 5.281 1.00 97.06 81 LEU A O 1
ATOM 658 N N . LEU A 1 82 ? -4.112 -1.312 4.832 1.00 98.06 82 LEU A N 1
ATOM 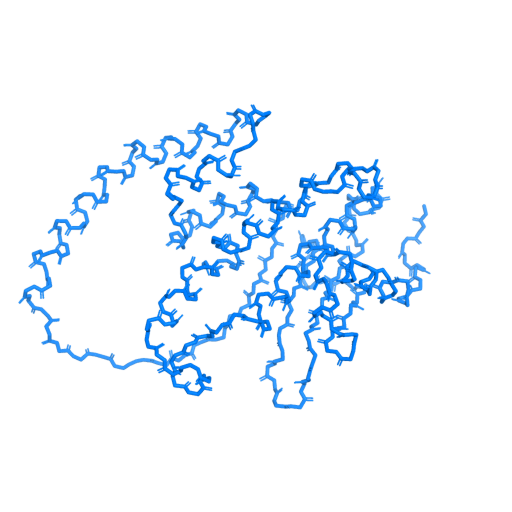659 C CA . LEU A 1 82 ? -4.013 -2.272 3.733 1.00 98.06 82 LEU A CA 1
ATOM 660 C C . LEU A 1 82 ? -3.148 -1.736 2.588 1.00 98.06 82 LEU A C 1
ATOM 662 O O . LEU A 1 82 ? -2.295 -2.471 2.099 1.00 98.06 82 LEU A O 1
ATOM 666 N N . HIS A 1 83 ? -3.302 -0.463 2.215 1.00 97.88 83 HIS A N 1
ATOM 667 C CA . HIS A 1 83 ? -2.456 0.219 1.231 1.00 97.88 83 HIS A CA 1
ATOM 668 C C . HIS A 1 83 ? -0.967 0.069 1.574 1.00 97.88 83 HIS A C 1
ATOM 670 O O . HIS A 1 83 ? -0.166 -0.388 0.753 1.00 97.88 83 HIS A O 1
ATOM 676 N N . GLU A 1 84 ? -0.598 0.404 2.809 1.00 97.88 84 GLU A N 1
ATOM 677 C CA . GLU A 1 84 ? 0.781 0.302 3.284 1.00 97.88 84 GLU A CA 1
ATOM 678 C C . GLU A 1 84 ? 1.248 -1.159 3.414 1.00 97.88 84 GLU A C 1
ATOM 680 O O . GLU A 1 84 ? 2.396 -1.495 3.115 1.00 97.88 84 GLU A O 1
ATOM 685 N N . MET A 1 85 ? 0.356 -2.084 3.766 1.00 98.19 85 MET A N 1
ATOM 686 C CA . MET A 1 85 ? 0.676 -3.512 3.784 1.00 98.19 85 MET A CA 1
ATOM 687 C C . MET A 1 85 ? 0.966 -4.071 2.386 1.00 98.19 85 MET A C 1
ATOM 689 O O . MET A 1 85 ? 1.840 -4.932 2.266 1.00 98.19 85 MET A O 1
ATOM 693 N N . VAL A 1 86 ? 0.336 -3.560 1.320 1.00 98.00 86 VAL A N 1
ATOM 694 C CA . VAL A 1 86 ? 0.710 -3.920 -0.063 1.00 98.00 86 VAL A CA 1
ATOM 695 C C . VAL A 1 86 ? 2.149 -3.491 -0.358 1.00 98.00 86 VAL A C 1
ATOM 697 O O . VAL A 1 86 ? 2.928 -4.288 -0.891 1.00 98.00 86 VAL A O 1
ATOM 700 N N . HIS A 1 87 ? 2.551 -2.279 0.044 1.00 97.00 87 HIS A N 1
ATOM 701 C CA . HIS A 1 87 ? 3.948 -1.835 -0.080 1.00 97.00 87 HIS A CA 1
ATOM 702 C C . HIS A 1 87 ? 4.900 -2.743 0.694 1.00 97.00 87 HIS A C 1
ATOM 704 O O . HIS A 1 87 ? 5.938 -3.152 0.162 1.00 97.00 87 HIS A O 1
ATOM 710 N N . ALA A 1 88 ? 4.544 -3.096 1.930 1.00 96.75 88 ALA A N 1
ATOM 711 C CA . ALA A 1 88 ? 5.340 -3.991 2.762 1.00 96.75 88 ALA A CA 1
ATOM 712 C C . ALA A 1 88 ? 5.491 -5.384 2.130 1.00 96.75 88 ALA A C 1
ATOM 714 O O . ALA A 1 88 ? 6.600 -5.927 2.106 1.00 96.75 88 ALA A O 1
ATOM 715 N N . TYR A 1 89 ? 4.407 -5.936 1.579 1.00 97.00 89 TYR A N 1
ATOM 716 C CA . TYR A 1 89 ? 4.390 -7.225 0.890 1.00 97.00 89 TYR A CA 1
ATOM 717 C C . TYR A 1 89 ? 5.292 -7.211 -0.342 1.00 97.00 89 TYR A C 1
ATOM 719 O O . TYR A 1 89 ? 6.205 -8.030 -0.453 1.00 97.00 89 TYR A O 1
ATOM 727 N N . LEU A 1 90 ? 5.115 -6.232 -1.230 1.00 94.81 90 LEU A N 1
ATOM 728 C CA . LEU A 1 90 ? 5.923 -6.117 -2.444 1.00 94.81 90 LEU A CA 1
ATOM 729 C C . LEU A 1 90 ? 7.398 -5.859 -2.147 1.00 94.81 90 LEU A C 1
ATOM 731 O O . LEU A 1 90 ? 8.265 -6.399 -2.832 1.00 94.81 90 LEU A O 1
ATOM 735 N N . GLY A 1 91 ? 7.709 -5.061 -1.126 1.00 92.00 91 GLY A N 1
ATOM 736 C CA . GLY A 1 91 ? 9.095 -4.825 -0.732 1.00 92.00 91 GLY A CA 1
ATOM 737 C C . GLY A 1 91 ? 9.770 -6.048 -0.111 1.00 92.00 91 GLY A C 1
ATOM 738 O O . GLY A 1 91 ? 10.988 -6.173 -0.212 1.00 92.00 91 GLY A O 1
ATOM 739 N N . ARG A 1 92 ? 9.000 -6.958 0.498 1.00 91.06 92 ARG A N 1
ATOM 740 C CA . ARG A 1 92 ? 9.516 -8.209 1.065 1.00 91.06 92 ARG A CA 1
ATOM 741 C C . ARG A 1 92 ? 9.678 -9.310 0.020 1.00 91.06 92 ARG A C 1
ATOM 743 O O . ARG A 1 92 ? 10.670 -10.030 0.061 1.00 91.06 92 ARG A O 1
ATOM 750 N N . TYR A 1 93 ? 8.700 -9.456 -0.869 1.00 91.75 93 TYR A N 1
ATOM 751 C CA . TYR A 1 93 ? 8.593 -10.612 -1.764 1.00 91.75 93 TYR A CA 1
ATOM 752 C C . TYR A 1 93 ? 8.940 -10.316 -3.225 1.00 91.75 93 TYR A C 1
ATOM 754 O O . TYR A 1 93 ? 9.101 -11.243 -4.015 1.00 91.75 93 TYR A O 1
ATOM 762 N N . GLY A 1 94 ? 9.105 -9.051 -3.611 1.00 90.00 94 GLY A N 1
ATOM 763 C CA . GLY A 1 94 ? 9.603 -8.708 -4.940 1.00 90.00 94 GLY A CA 1
ATOM 764 C C . GLY A 1 94 ? 11.105 -8.976 -5.066 1.00 90.00 94 GLY A C 1
ATOM 765 O O . GLY A 1 94 ? 11.891 -8.420 -4.299 1.00 90.00 94 GLY A O 1
ATOM 766 N N . CYS A 1 95 ? 11.546 -9.756 -6.068 1.00 87.44 95 CYS A N 1
ATOM 767 C CA . CYS A 1 95 ? 12.987 -9.864 -6.347 1.00 87.44 95 CYS A CA 1
ATOM 768 C C . CYS A 1 95 ? 13.492 -8.532 -6.899 1.00 87.44 95 CYS A C 1
ATOM 770 O O . CYS A 1 95 ? 13.069 -8.137 -7.981 1.00 87.44 95 CYS A O 1
ATOM 772 N N . ALA A 1 96 ? 14.396 -7.850 -6.194 1.00 83.19 96 ALA A N 1
ATOM 773 C CA . ALA A 1 96 ? 14.998 -6.600 -6.668 1.00 83.19 96 ALA A CA 1
ATOM 774 C C . ALA A 1 96 ? 15.849 -6.778 -7.942 1.00 83.19 96 ALA A C 1
ATOM 776 O O . ALA A 1 96 ? 16.061 -5.807 -8.668 1.00 83.19 96 ALA A O 1
ATOM 777 N N . GLY A 1 97 ? 16.300 -8.008 -8.224 1.00 82.94 97 GLY A N 1
ATOM 778 C CA . GLY A 1 97 ? 17.243 -8.305 -9.299 1.00 82.94 97 GLY A CA 1
ATOM 779 C C . GLY A 1 97 ? 18.620 -7.677 -9.078 1.00 82.94 97 GLY A C 1
ATOM 780 O O . GLY A 1 97 ? 18.868 -7.014 -8.069 1.00 82.94 97 GLY A O 1
ATOM 781 N N . GLY A 1 98 ? 19.524 -7.911 -10.028 1.00 75.50 98 GLY A N 1
ATOM 782 C CA . GLY A 1 98 ? 20.877 -7.355 -10.012 1.00 75.50 98 GLY A CA 1
ATOM 783 C C . GLY A 1 98 ? 21.800 -7.914 -8.921 1.00 75.50 98 GLY A C 1
ATOM 784 O O . GLY A 1 98 ? 21.489 -8.895 -8.233 1.00 75.50 98 GLY A O 1
ATOM 785 N N . GLU A 1 99 ? 22.963 -7.274 -8.793 1.00 72.38 99 GLU A N 1
ATOM 786 C CA . GLU A 1 99 ? 24.046 -7.663 -7.887 1.00 72.38 99 GLU A CA 1
ATOM 787 C C . GLU A 1 99 ? 23.580 -7.686 -6.419 1.00 72.38 99 GLU A C 1
ATOM 789 O O . GLU A 1 99 ? 23.021 -6.715 -5.909 1.00 72.38 99 GLU A O 1
ATOM 794 N N . GLY A 1 100 ? 23.789 -8.817 -5.737 1.00 69.69 100 GLY A N 1
ATOM 795 C CA . GLY A 1 100 ? 23.384 -9.017 -4.339 1.00 69.69 100 GLY A CA 1
ATOM 796 C C . GLY A 1 100 ? 21.936 -9.481 -4.130 1.00 69.69 100 GLY A C 1
ATOM 797 O O . GLY A 1 100 ? 21.547 -9.737 -2.991 1.00 69.69 100 GLY A O 1
ATOM 798 N N . SER A 1 101 ? 21.138 -9.635 -5.193 1.00 76.25 101 SER A N 1
ATOM 799 C CA . SER A 1 101 ? 19.838 -10.316 -5.115 1.00 76.25 101 SER A CA 1
ATOM 800 C C . SER A 1 101 ? 19.987 -11.831 -5.292 1.00 76.25 101 SER A C 1
ATOM 802 O O . SER A 1 101 ? 20.879 -12.292 -5.997 1.00 76.25 101 SER A O 1
ATOM 804 N N . ALA A 1 102 ? 19.078 -12.615 -4.704 1.00 75.38 102 ALA A N 1
ATOM 805 C CA . ALA A 1 102 ? 19.091 -14.076 -4.842 1.00 75.38 102 ALA A CA 1
ATOM 806 C C . ALA A 1 102 ? 18.884 -14.548 -6.293 1.00 75.38 102 ALA A C 1
ATOM 808 O O . ALA A 1 102 ? 19.403 -15.589 -6.679 1.00 75.38 102 ALA A O 1
ATOM 809 N N . CYS A 1 103 ? 18.129 -13.786 -7.095 1.00 82.31 103 CYS A N 1
ATOM 810 C CA . CYS A 1 103 ? 17.881 -14.123 -8.492 1.00 82.31 103 CYS A CA 1
ATOM 811 C C . CYS A 1 103 ? 19.006 -13.642 -9.427 1.00 82.31 103 CYS A C 1
ATOM 813 O O . CYS A 1 103 ? 19.186 -14.225 -10.489 1.00 82.31 103 CYS A O 1
ATOM 815 N N . GLY A 1 104 ? 19.761 -12.596 -9.062 1.00 76.12 104 GLY A N 1
ATOM 816 C CA . GLY A 1 104 ? 20.975 -12.138 -9.754 1.00 76.12 104 GLY A CA 1
ATOM 817 C C . GLY A 1 104 ? 20.811 -11.639 -11.197 1.00 76.12 104 GLY A C 1
ATOM 818 O O . GLY A 1 104 ? 21.787 -11.184 -11.782 1.00 76.12 104 GLY A O 1
ATOM 819 N N . THR A 1 105 ? 19.614 -11.712 -11.792 1.00 85.31 105 THR A N 1
ATOM 820 C CA . THR A 1 105 ? 19.409 -11.390 -13.212 1.00 85.31 105 THR A CA 1
ATOM 821 C C . THR A 1 105 ? 18.980 -9.941 -13.441 1.00 85.31 105 THR A C 1
ATOM 823 O O . THR A 1 105 ? 18.164 -9.378 -12.700 1.00 85.31 105 THR A O 1
ATOM 826 N N . ASP A 1 106 ? 19.472 -9.362 -14.536 1.00 87.31 106 ASP A N 1
ATOM 827 C CA . ASP A 1 106 ? 19.030 -8.056 -15.044 1.00 87.31 106 ASP A CA 1
ATOM 828 C C . ASP A 1 106 ? 17.554 -8.083 -15.467 1.00 87.31 106 ASP A C 1
ATOM 830 O O . ASP A 1 106 ? 16.838 -7.089 -15.331 1.00 87.31 106 ASP A O 1
ATOM 834 N N . LEU A 1 107 ? 17.067 -9.242 -15.928 1.00 87.31 107 LEU A N 1
ATOM 835 C CA . LEU A 1 107 ? 15.660 -9.437 -16.267 1.00 87.31 107 LEU A CA 1
ATOM 836 C C . LEU A 1 107 ? 14.764 -9.200 -15.046 1.00 87.31 107 LEU A C 1
ATOM 838 O O . LEU A 1 107 ? 13.798 -8.443 -15.132 1.00 87.31 107 LEU A O 1
ATOM 842 N N . CYS A 1 108 ? 15.096 -9.789 -13.895 1.00 88.06 108 CYS A N 1
ATOM 843 C CA . CYS A 1 108 ? 14.343 -9.555 -12.667 1.00 88.06 108 CYS A CA 1
ATOM 844 C C . CYS A 1 108 ? 14.410 -8.094 -12.224 1.00 88.06 108 CYS A C 1
ATOM 846 O O . CYS A 1 108 ? 13.399 -7.565 -11.773 1.00 88.06 108 CYS A O 1
ATOM 848 N N . GLN A 1 109 ? 15.548 -7.419 -12.396 1.00 87.56 109 GLN A N 1
ATOM 849 C CA . GLN A 1 109 ? 15.665 -5.998 -12.066 1.00 87.56 109 GLN A CA 1
ATOM 850 C C . GLN A 1 109 ? 14.746 -5.142 -12.948 1.00 87.56 109 GLN A C 1
ATOM 852 O O . GLN A 1 109 ? 14.034 -4.263 -12.454 1.00 87.56 109 GLN A O 1
ATOM 857 N N . HIS A 1 110 ? 14.720 -5.426 -14.251 1.00 86.00 110 HIS A N 1
ATOM 858 C CA . HIS A 1 110 ? 13.851 -4.743 -15.202 1.00 86.00 110 HIS A CA 1
ATOM 859 C C . HIS A 1 110 ? 12.368 -4.961 -14.873 1.00 86.00 110 HIS A C 1
ATOM 861 O O . HIS A 1 110 ? 11.604 -3.998 -14.770 1.00 86.00 110 HIS A O 1
ATOM 867 N N . LEU A 1 111 ? 11.972 -6.215 -14.636 1.00 87.75 111 LEU A N 1
ATOM 868 C CA . LEU A 1 111 ? 10.600 -6.563 -14.268 1.00 87.75 111 LEU A CA 1
ATOM 869 C C . LEU A 1 111 ? 10.207 -5.989 -12.906 1.00 87.75 111 LEU A C 1
ATOM 871 O O . LEU A 1 111 ? 9.075 -5.541 -12.747 1.00 87.75 111 LEU A O 1
ATOM 875 N N . ASN A 1 112 ? 11.116 -5.954 -11.928 1.00 88.56 112 ASN A N 1
ATOM 876 C CA . ASN A 1 112 ? 10.860 -5.330 -10.632 1.00 88.56 112 ASN A CA 1
ATOM 877 C C . ASN A 1 112 ? 10.531 -3.851 -10.804 1.00 88.56 112 ASN A C 1
ATOM 879 O O . ASN A 1 112 ? 9.510 -3.395 -10.297 1.00 88.56 112 ASN A O 1
ATOM 883 N N . LYS A 1 113 ? 11.347 -3.126 -11.574 1.00 87.00 113 LYS A N 1
ATOM 884 C CA . LYS A 1 113 ? 11.126 -1.704 -11.836 1.00 87.00 113 LYS A CA 1
ATOM 885 C C . LYS A 1 113 ? 9.762 -1.454 -12.482 1.00 87.00 113 LYS A C 1
ATOM 887 O O . LYS A 1 113 ? 9.039 -0.574 -12.030 1.00 87.00 113 LYS A O 1
ATOM 892 N N . ALA A 1 114 ? 9.391 -2.244 -13.489 1.00 83.56 114 ALA A N 1
ATOM 893 C CA . ALA A 1 114 ? 8.091 -2.116 -14.151 1.00 83.56 114 ALA A CA 1
ATOM 894 C C . ALA A 1 114 ? 6.911 -2.437 -13.211 1.00 83.56 114 ALA A C 1
ATOM 896 O O . ALA A 1 114 ? 5.884 -1.762 -13.238 1.00 83.56 114 ALA A O 1
ATOM 897 N N . ASN A 1 115 ? 7.061 -3.452 -12.357 1.00 89.94 115 ASN A N 1
ATOM 898 C CA . ASN A 1 115 ? 6.002 -3.899 -11.453 1.00 89.94 115 ASN A CA 1
ATOM 899 C C . ASN A 1 115 ? 5.847 -3.027 -10.204 1.00 89.94 115 ASN A C 1
ATOM 901 O O . ASN A 1 115 ? 4.725 -2.850 -9.736 1.00 89.94 115 ASN A O 1
ATOM 905 N N . ARG A 1 116 ? 6.942 -2.485 -9.661 1.00 90.56 116 ARG A N 1
ATOM 906 C CA . ARG A 1 116 ? 6.903 -1.540 -8.534 1.00 90.56 116 ARG A CA 1
ATOM 907 C C . ARG A 1 116 ? 6.529 -0.137 -8.979 1.00 90.56 116 ARG A C 1
ATOM 909 O O . ARG A 1 116 ? 5.904 0.577 -8.204 1.00 90.56 116 ARG A O 1
ATOM 916 N N . GLY A 1 117 ? 6.883 0.246 -10.201 1.00 91.69 117 GLY A N 1
ATOM 917 C CA . GLY A 1 117 ? 6.714 1.615 -10.661 1.00 91.69 117 GLY A CA 1
ATOM 918 C C . GLY A 1 117 ? 7.701 2.591 -10.010 1.00 91.69 117 GLY A C 1
ATOM 919 O O . GLY A 1 117 ? 8.499 2.229 -9.143 1.00 91.69 117 GLY A O 1
ATOM 920 N N . THR A 1 118 ? 7.646 3.844 -10.443 1.00 91.00 118 THR A N 1
ATOM 921 C CA . THR A 1 118 ? 8.434 4.968 -9.934 1.00 91.00 118 THR A CA 1
ATOM 922 C C . THR A 1 118 ? 7.968 5.399 -8.545 1.00 91.00 118 THR A C 1
ATOM 924 O O . THR A 1 118 ? 8.805 5.707 -7.701 1.00 91.00 118 THR A O 1
ATOM 927 N N . THR A 1 119 ? 6.659 5.393 -8.274 1.00 91.81 119 THR A N 1
ATOM 928 C CA . THR A 1 119 ? 6.100 5.837 -6.979 1.00 91.81 119 THR A CA 1
ATOM 929 C C . THR A 1 119 ? 5.922 4.708 -5.966 1.00 91.81 119 THR A C 1
ATOM 931 O O . THR A 1 119 ? 5.582 4.965 -4.813 1.00 91.81 119 THR A O 1
ATOM 934 N N . GLY A 1 120 ? 6.128 3.456 -6.384 1.00 92.75 120 GLY A N 1
ATOM 935 C CA . GLY A 1 120 ? 5.757 2.269 -5.612 1.00 92.75 120 GLY A CA 1
ATOM 936 C C . GLY A 1 120 ? 4.365 1.717 -5.939 1.00 92.75 120 GLY A C 1
ATOM 937 O O . GLY A 1 120 ? 4.013 0.667 -5.409 1.00 92.75 120 GLY A O 1
ATOM 938 N N . HIS A 1 121 ? 3.607 2.369 -6.829 1.00 94.62 121 HIS A N 1
ATOM 939 C CA . HIS A 1 121 ? 2.244 1.974 -7.215 1.00 94.62 121 HIS A CA 1
ATOM 940 C C . HIS A 1 121 ? 2.143 1.439 -8.650 1.00 94.62 121 HIS A C 1
ATOM 942 O O . HIS A 1 121 ? 1.138 1.649 -9.336 1.00 94.62 121 HIS A O 1
ATOM 948 N N . GLY A 1 122 ? 3.198 0.774 -9.122 1.00 92.56 122 GLY A N 1
ATOM 949 C CA . GLY A 1 122 ? 3.228 0.126 -10.430 1.00 92.56 122 GLY A CA 1
ATOM 950 C C . GLY A 1 122 ? 2.297 -1.085 -10.528 1.00 92.56 122 GLY A C 1
ATOM 951 O O . GLY A 1 122 ? 1.482 -1.361 -9.647 1.00 92.56 122 GLY A O 1
ATOM 952 N N . ARG A 1 123 ? 2.442 -1.841 -11.620 1.00 92.31 123 ARG A N 1
ATOM 953 C CA . ARG A 1 123 ? 1.519 -2.918 -12.010 1.00 92.31 123 ARG A CA 1
ATOM 954 C C . ARG A 1 123 ? 1.166 -3.890 -10.881 1.00 92.31 123 ARG A C 1
ATOM 956 O O . ARG A 1 123 ? -0.007 -4.159 -10.644 1.00 92.31 123 ARG A O 1
ATOM 963 N N . ALA A 1 124 ? 2.164 -4.405 -10.163 1.00 93.69 124 ALA A N 1
ATOM 964 C CA . ALA A 1 124 ? 1.926 -5.406 -9.124 1.00 93.69 124 ALA A CA 1
ATOM 965 C C . ALA A 1 124 ? 1.133 -4.832 -7.944 1.00 93.69 124 ALA A C 1
ATOM 967 O O . ALA A 1 124 ? 0.237 -5.497 -7.427 1.00 93.69 124 ALA A O 1
ATOM 968 N N . TRP A 1 125 ? 1.419 -3.587 -7.556 1.00 95.38 125 TRP A N 1
ATOM 969 C CA . TRP A 1 125 ? 0.672 -2.903 -6.503 1.00 95.38 125 TRP A CA 1
ATOM 970 C C . TRP A 1 125 ? -0.794 -2.729 -6.907 1.00 95.38 125 TRP A C 1
ATOM 972 O O . TRP A 1 125 ? -1.688 -3.059 -6.133 1.00 95.38 125 TRP A O 1
ATOM 982 N N . GLN A 1 126 ? -1.041 -2.318 -8.153 1.00 94.00 126 GLN A N 1
ATOM 983 C CA . GLN A 1 126 ? -2.386 -2.114 -8.690 1.00 94.00 126 GLN A CA 1
ATOM 984 C C . GLN A 1 126 ? -3.241 -3.389 -8.659 1.00 94.00 126 GLN A C 1
ATOM 986 O O . GLN A 1 126 ? -4.393 -3.344 -8.225 1.00 94.00 126 GLN A O 1
ATOM 991 N N . HIS A 1 127 ? -2.682 -4.530 -9.081 1.00 94.31 127 HIS A N 1
ATOM 992 C CA . HIS A 1 127 ? -3.404 -5.807 -9.067 1.00 94.31 127 HIS A CA 1
ATOM 993 C C . HIS A 1 127 ? -3.744 -6.269 -7.649 1.00 94.31 127 HIS A C 1
ATOM 995 O O . HIS A 1 127 ? -4.872 -6.697 -7.405 1.00 94.31 127 HIS A O 1
ATOM 1001 N N . ILE A 1 128 ? -2.798 -6.166 -6.711 1.00 96.44 128 ILE A N 1
ATOM 1002 C CA . ILE A 1 128 ? -3.043 -6.556 -5.317 1.00 96.44 128 ILE A CA 1
ATOM 1003 C C . ILE A 1 128 ? -4.084 -5.627 -4.688 1.00 96.44 128 ILE A C 1
ATOM 1005 O O . ILE A 1 128 ? -5.040 -6.107 -4.083 1.00 96.44 128 ILE A O 1
ATOM 1009 N N . ALA A 1 129 ? -3.940 -4.310 -4.870 1.00 96.62 129 ALA A N 1
ATOM 1010 C CA . ALA A 1 129 ? -4.885 -3.333 -4.345 1.00 96.62 129 ALA A CA 1
ATOM 1011 C C . ALA A 1 129 ? -6.304 -3.594 -4.865 1.00 96.62 129 ALA A C 1
ATOM 1013 O O . ALA A 1 129 ? -7.234 -3.650 -4.066 1.00 96.62 129 ALA A O 1
ATOM 1014 N N . LYS A 1 130 ? -6.466 -3.856 -6.170 1.00 95.25 130 LYS A N 1
ATOM 1015 C CA . LYS A 1 130 ? -7.766 -4.224 -6.745 1.00 95.25 130 LYS A CA 1
ATOM 1016 C C . LYS A 1 130 ? -8.338 -5.492 -6.115 1.00 95.25 130 LYS A C 1
ATOM 1018 O O . LYS A 1 130 ? -9.496 -5.497 -5.717 1.00 95.25 130 LYS A O 1
ATOM 1023 N N . ALA A 1 131 ? -7.539 -6.553 -6.007 1.00 96.56 131 ALA A N 1
ATOM 1024 C CA . ALA A 1 131 ? -8.007 -7.808 -5.424 1.00 96.56 131 ALA A CA 1
ATOM 1025 C C . ALA A 1 131 ? -8.485 -7.627 -3.971 1.00 96.56 131 ALA A C 1
ATOM 1027 O O . ALA A 1 131 ? -9.453 -8.264 -3.561 1.00 96.56 131 ALA A O 1
ATOM 1028 N N . ILE A 1 132 ? -7.843 -6.740 -3.205 1.00 97.69 132 ILE A N 1
ATOM 1029 C CA . ILE A 1 132 ? -8.272 -6.374 -1.850 1.00 97.69 132 ILE A CA 1
ATOM 1030 C C . ILE A 1 132 ? -9.573 -5.556 -1.887 1.00 97.69 132 ILE A C 1
ATOM 1032 O O . ILE A 1 132 ? -10.521 -5.910 -1.185 1.00 97.69 132 ILE A O 1
ATOM 1036 N N . GLU A 1 133 ? -9.645 -4.504 -2.711 1.00 96.44 133 GLU A N 1
ATOM 1037 C CA . GLU A 1 133 ? -10.839 -3.654 -2.881 1.00 96.44 133 GLU A CA 1
ATOM 1038 C C . GLU A 1 133 ? -12.082 -4.483 -3.255 1.00 96.44 133 GLU A C 1
ATOM 1040 O O . GLU A 1 133 ? -13.135 -4.331 -2.633 1.00 96.44 133 GLU A O 1
ATOM 1045 N N . ASP A 1 134 ? -11.943 -5.424 -4.196 1.00 95.81 134 ASP A N 1
ATOM 1046 C CA . ASP A 1 134 ? -13.027 -6.299 -4.668 1.00 95.81 134 ASP A CA 1
ATOM 1047 C C . ASP A 1 134 ? -13.566 -7.227 -3.560 1.00 95.81 134 ASP A C 1
ATOM 1049 O O . ASP A 1 134 ? -14.727 -7.640 -3.580 1.00 95.81 134 ASP A O 1
ATOM 1053 N N . ARG A 1 135 ? -12.730 -7.581 -2.575 1.00 97.31 135 ARG A N 1
ATOM 1054 C CA . ARG A 1 135 ? -13.078 -8.519 -1.491 1.00 97.31 135 ARG A CA 1
ATOM 1055 C C . ARG A 1 135 ? -13.527 -7.832 -0.207 1.00 97.31 135 ARG A C 1
ATOM 1057 O O . ARG A 1 135 ? -14.153 -8.470 0.640 1.00 97.31 135 ARG A O 1
ATOM 1064 N N . LEU A 1 136 ? -13.258 -6.540 -0.079 1.00 97.06 136 LEU A N 1
ATOM 1065 C CA . LEU A 1 136 ? -13.470 -5.744 1.126 1.00 97.06 136 LEU A CA 1
ATOM 1066 C C . LEU A 1 136 ? -14.933 -5.782 1.599 1.00 97.06 136 LEU A C 1
ATOM 1068 O O . LEU A 1 136 ? -15.195 -6.064 2.768 1.00 97.06 136 LEU A O 1
ATOM 1072 N N . GLN A 1 137 ? -15.888 -5.635 0.674 1.00 96.94 137 GLN A N 1
ATOM 1073 C CA . GLN A 1 137 ? -17.319 -5.678 0.999 1.00 96.94 137 GLN A CA 1
ATOM 1074 C C . GLN A 1 137 ? -17.768 -7.057 1.485 1.00 96.94 137 GLN A C 1
ATOM 1076 O O . GLN A 1 137 ? -18.553 -7.146 2.425 1.00 96.94 137 GLN A O 1
ATOM 1081 N N . GLY A 1 138 ? -17.289 -8.125 0.845 1.00 97.12 138 GLY A N 1
ATOM 1082 C CA . GLY A 1 138 ? -17.686 -9.492 1.184 1.00 97.12 138 GLY A CA 1
ATOM 1083 C C . GLY A 1 138 ? -17.086 -9.988 2.499 1.00 97.12 138 GLY A C 1
ATOM 1084 O O . GLY A 1 138 ? -17.697 -10.818 3.160 1.00 97.12 138 GLY A O 1
ATOM 1085 N N . ILE A 1 139 ? -15.908 -9.482 2.880 1.00 97.00 139 ILE A N 1
ATOM 1086 C CA . ILE A 1 139 ? -15.182 -9.943 4.071 1.00 97.00 139 ILE A CA 1
ATOM 1087 C C . ILE A 1 139 ? -15.404 -9.023 5.276 1.00 97.00 139 ILE A C 1
ATOM 1089 O O . ILE A 1 139 ? -15.621 -9.509 6.382 1.00 97.00 139 ILE A O 1
ATOM 1093 N N . LEU A 1 140 ? -15.348 -7.701 5.084 1.00 96.06 140 LEU A N 1
ATOM 1094 C CA . LEU A 1 140 ? -15.419 -6.713 6.169 1.00 96.06 140 LEU A CA 1
ATOM 1095 C C . LEU A 1 140 ? -16.744 -5.938 6.203 1.00 96.06 140 LEU A C 1
ATOM 1097 O O . LEU A 1 140 ? -16.930 -5.081 7.063 1.00 96.06 140 LEU A O 1
ATOM 1101 N N . GLY A 1 141 ? -17.661 -6.209 5.271 1.00 96.94 141 GLY A N 1
ATOM 1102 C CA . GLY A 1 141 ? -18.985 -5.585 5.236 1.00 96.94 141 GLY A CA 1
ATOM 1103 C C . GLY A 1 141 ? -19.009 -4.141 4.727 1.00 96.94 141 GLY A C 1
ATOM 1104 O O . GLY A 1 141 ? -20.071 -3.520 4.759 1.00 96.94 141 GLY A O 1
ATOM 1105 N N . PHE A 1 142 ? -17.889 -3.602 4.231 1.00 96.56 142 PHE A N 1
ATOM 1106 C CA . PHE A 1 142 ? -17.818 -2.243 3.684 1.00 96.56 142 PHE A CA 1
ATOM 1107 C C . PHE A 1 142 ? -17.042 -2.171 2.364 1.00 96.56 142 PHE A C 1
ATOM 1109 O O . PHE A 1 142 ? -16.102 -2.929 2.125 1.00 96.56 142 PHE A O 1
ATOM 1116 N N . ARG A 1 143 ? -17.390 -1.193 1.523 1.00 95.44 143 ARG A N 1
ATOM 1117 C CA . ARG A 1 143 ? -16.598 -0.820 0.345 1.00 95.44 143 ARG A CA 1
ATOM 1118 C C . ARG A 1 143 ? -15.507 0.157 0.757 1.00 95.44 143 ARG A C 1
ATOM 1120 O O . ARG A 1 143 ? -15.794 1.188 1.363 1.00 95.44 143 ARG A O 1
ATOM 1127 N N . GLY A 1 144 ? -14.266 -0.162 0.423 1.00 94.19 144 GLY A N 1
ATOM 1128 C CA . GLY A 1 144 ? -13.105 0.681 0.681 1.00 94.19 144 GLY A CA 1
ATOM 1129 C C . GLY A 1 144 ? -12.318 0.922 -0.598 1.00 94.19 144 GLY A C 1
ATOM 1130 O O . GLY A 1 144 ? -12.349 0.095 -1.506 1.00 94.19 144 GLY A O 1
ATOM 1131 N N . ARG A 1 145 ? -11.624 2.058 -0.666 1.00 94.81 145 ARG A N 1
ATOM 1132 C CA . ARG A 1 145 ? -10.700 2.387 -1.755 1.00 94.81 145 ARG A CA 1
ATOM 1133 C C . ARG A 1 145 ? -9.307 2.525 -1.166 1.00 94.81 145 ARG A C 1
ATOM 1135 O O . ARG A 1 145 ? -9.111 3.295 -0.230 1.00 94.81 145 ARG A O 1
ATOM 1142 N N . LEU A 1 146 ? -8.344 1.813 -1.732 1.00 96.25 146 LEU A N 1
ATOM 1143 C CA . LEU A 1 146 ? -6.929 1.873 -1.368 1.00 96.25 146 LEU A CA 1
ATOM 1144 C C . LEU A 1 146 ? -6.205 3.017 -2.110 1.00 96.25 146 LEU A C 1
ATOM 1146 O O . LEU A 1 146 ? -4.982 3.065 -2.103 1.00 96.25 146 LEU A O 1
ATOM 1150 N N . GLY A 1 147 ? -6.930 3.929 -2.769 1.00 94.06 147 GLY A N 1
ATOM 1151 C CA . GLY A 1 147 ? -6.361 5.038 -3.554 1.00 94.06 147 GLY A CA 1
ATOM 1152 C C . GLY A 1 147 ? -5.902 4.641 -4.959 1.00 94.06 147 GLY A C 1
ATOM 1153 O O . GLY A 1 147 ? -5.176 5.381 -5.614 1.00 94.06 147 GLY A O 1
ATOM 1154 N N . ARG A 1 148 ? -6.306 3.458 -5.437 1.00 93.06 148 ARG A N 1
ATOM 1155 C CA . ARG A 1 148 ? -5.732 2.799 -6.614 1.00 93.06 148 ARG A CA 1
ATOM 1156 C C . ARG A 1 148 ? -5.691 3.665 -7.878 1.00 93.06 148 ARG A C 1
ATOM 1158 O O . ARG A 1 148 ? -4.684 3.693 -8.588 1.00 93.06 148 ARG A O 1
ATOM 1165 N N . GLN A 1 149 ? -6.775 4.388 -8.141 1.00 90.06 149 GLN A N 1
ATOM 1166 C CA . GLN A 1 149 ? -6.917 5.239 -9.324 1.00 90.06 149 GLN A CA 1
ATOM 1167 C C . GLN A 1 149 ? -6.006 6.464 -9.248 1.00 90.06 149 GLN A C 1
ATOM 1169 O O . GLN A 1 149 ? -5.308 6.786 -10.209 1.00 90.06 149 GLN A O 1
ATOM 1174 N N . GLU A 1 150 ? -5.981 7.114 -8.091 1.00 89.81 150 GLU A N 1
ATOM 1175 C CA . GLU A 1 150 ? -5.134 8.258 -7.790 1.00 89.81 150 GLU A CA 1
ATOM 1176 C C . GLU A 1 150 ? -3.658 7.859 -7.930 1.00 89.81 150 GLU A C 1
ATOM 1178 O O . GLU A 1 150 ? -2.893 8.553 -8.610 1.00 89.81 150 GLU A O 1
ATOM 1183 N N . CYS A 1 151 ? -3.278 6.681 -7.408 1.00 91.44 151 CYS A N 1
ATOM 1184 C CA . CYS A 1 151 ? -1.924 6.154 -7.574 1.00 91.44 151 CYS A CA 1
ATOM 1185 C C . CYS A 1 151 ? -1.590 5.887 -9.042 1.00 91.44 151 CYS A C 1
ATOM 1187 O O . CYS A 1 151 ? -0.493 6.213 -9.486 1.00 91.44 151 CYS A O 1
ATOM 1189 N N . ALA A 1 152 ? -2.515 5.291 -9.801 1.00 89.50 152 ALA A N 1
ATOM 1190 C CA . ALA A 1 152 ? -2.287 4.965 -11.207 1.00 89.50 152 ALA A CA 1
ATOM 1191 C C . ALA A 1 152 ? -2.049 6.233 -12.040 1.00 89.50 152 ALA A C 1
ATOM 1193 O O . ALA A 1 152 ? -1.115 6.283 -12.840 1.00 89.50 152 ALA A O 1
ATOM 1194 N N . VAL A 1 153 ? -2.838 7.288 -11.813 1.00 87.94 153 VAL A N 1
ATOM 1195 C CA . VAL A 1 153 ? -2.645 8.589 -12.473 1.00 87.94 153 VAL A CA 1
ATOM 1196 C C . VAL A 1 153 ? -1.291 9.191 -12.104 1.00 87.94 153 VAL A C 1
ATOM 1198 O O . VAL A 1 153 ? -0.572 9.669 -12.985 1.00 87.94 153 VAL A O 1
ATOM 1201 N N . GLN A 1 154 ? -0.918 9.169 -10.822 1.00 88.81 154 GLN A N 1
ATOM 1202 C CA . GLN A 1 154 ? 0.380 9.675 -10.369 1.00 88.81 154 GLN A CA 1
ATOM 1203 C C . GLN A 1 154 ? 1.540 8.910 -11.017 1.00 88.81 154 GLN A C 1
ATOM 1205 O O . GLN A 1 154 ? 2.513 9.511 -11.470 1.00 88.81 154 GLN A O 1
ATOM 1210 N N . GLU A 1 155 ? 1.419 7.593 -11.100 1.00 89.69 155 GLU A N 1
ATOM 1211 C CA . GLU A 1 155 ? 2.421 6.702 -11.663 1.00 89.69 155 GLU A CA 1
ATOM 1212 C C . GLU A 1 155 ? 2.616 6.926 -13.176 1.00 89.69 155 GLU A C 1
ATOM 1214 O O . GLU A 1 155 ? 3.754 7.017 -13.650 1.00 89.69 155 GLU A O 1
ATOM 1219 N N . VAL A 1 156 ? 1.519 7.099 -13.923 1.00 86.50 156 VAL A N 1
ATOM 1220 C CA . VAL A 1 156 ? 1.547 7.456 -15.353 1.00 86.50 156 VAL A CA 1
ATOM 1221 C C . VAL A 1 156 ? 2.209 8.821 -15.558 1.00 86.50 156 VAL A C 1
ATOM 1223 O O . VAL A 1 156 ? 3.095 8.953 -16.405 1.00 86.50 156 VAL A O 1
ATOM 1226 N N . ARG A 1 157 ? 1.856 9.825 -14.739 1.00 87.19 157 ARG A N 1
ATOM 1227 C CA . ARG A 1 157 ? 2.463 11.171 -14.787 1.00 87.19 157 ARG A CA 1
ATOM 1228 C C . ARG A 1 157 ? 3.970 11.157 -14.537 1.00 87.19 157 ARG A C 1
ATOM 1230 O O . ARG A 1 157 ? 4.680 12.002 -15.073 1.00 87.19 157 ARG A O 1
ATOM 1237 N N . GLN A 1 158 ? 4.466 10.215 -13.738 1.00 87.06 158 GLN A N 1
ATOM 1238 C CA . GLN A 1 158 ? 5.896 10.058 -13.450 1.00 87.06 158 GLN A CA 1
ATOM 1239 C C . GLN A 1 158 ? 6.623 9.130 -14.434 1.00 87.06 158 GLN A C 1
ATOM 1241 O O . GLN A 1 158 ? 7.757 8.722 -14.171 1.00 87.06 158 GLN A O 1
ATOM 1246 N N . PHE A 1 159 ? 5.992 8.793 -15.564 1.00 78.56 159 PHE A N 1
ATOM 1247 C CA . PHE A 1 159 ? 6.539 7.907 -16.596 1.00 78.56 159 PHE A CA 1
ATOM 1248 C C . PHE A 1 159 ? 6.993 6.537 -16.062 1.00 78.56 159 PHE A C 1
ATOM 1250 O O . PHE A 1 159 ? 7.899 5.925 -16.632 1.00 78.56 159 PHE A O 1
ATOM 1257 N N . GLY A 1 160 ? 6.410 6.064 -14.958 1.00 71.81 160 GLY A N 1
ATOM 1258 C CA . GLY A 1 160 ? 6.846 4.828 -14.314 1.00 71.81 160 GLY A CA 1
ATOM 1259 C C . GLY A 1 160 ? 6.183 3.593 -14.910 1.00 71.81 160 GLY A C 1
ATOM 1260 O O . GLY A 1 160 ? 6.852 2.757 -15.517 1.00 71.81 160 GLY A O 1
ATOM 1261 N N . PHE A 1 161 ? 4.860 3.507 -14.799 1.00 72.69 161 PHE A N 1
ATOM 1262 C CA . PHE A 1 161 ? 4.050 2.433 -15.368 1.00 72.69 161 PHE A CA 1
ATOM 1263 C C . PHE A 1 161 ? 3.204 2.957 -16.532 1.00 72.69 161 PHE A C 1
ATOM 1265 O O . PHE A 1 161 ? 2.533 3.983 -16.424 1.00 72.69 161 PHE A O 1
ATOM 1272 N N . ARG A 1 162 ? 3.226 2.228 -17.652 1.00 76.12 162 ARG A N 1
ATOM 1273 C CA . ARG A 1 162 ? 2.300 2.427 -18.769 1.00 76.12 162 ARG A CA 1
ATOM 1274 C C . ARG A 1 162 ? 1.330 1.249 -18.789 1.00 76.12 162 ARG A C 1
ATOM 1276 O O . ARG A 1 162 ? 1.781 0.147 -19.107 1.00 76.12 162 ARG A O 1
ATOM 1283 N N . PRO A 1 163 ? 0.050 1.451 -18.440 1.00 78.31 163 PRO A N 1
ATOM 1284 C CA . PRO A 1 163 ? -0.906 0.362 -18.472 1.00 78.31 163 PRO A CA 1
ATOM 1285 C C . PRO A 1 163 ? -1.070 -0.159 -19.900 1.00 78.31 163 PRO A C 1
ATOM 1287 O O . PRO A 1 163 ? -1.234 0.610 -20.845 1.00 78.31 163 PRO A O 1
ATOM 1290 N N . SER A 1 164 ? -0.999 -1.476 -20.063 1.00 81.50 164 SER A N 1
ATOM 1291 C CA . SER A 1 164 ? -1.485 -2.142 -21.272 1.00 81.50 164 SER A CA 1
ATOM 1292 C C . SER A 1 164 ? -3.013 -2.021 -21.362 1.00 81.50 164 SER A C 1
ATOM 1294 O O . SER A 1 164 ? -3.649 -1.762 -20.341 1.00 81.50 164 SER A O 1
ATOM 1296 N N . PRO A 1 165 ? -3.642 -2.260 -22.525 1.00 80.19 165 PRO A N 1
ATOM 1297 C CA . PRO A 1 165 ? -5.104 -2.312 -22.622 1.00 80.19 165 PRO A CA 1
ATOM 1298 C C . PRO A 1 165 ? -5.756 -3.235 -21.576 1.00 80.19 165 PRO A C 1
ATOM 1300 O O . PRO A 1 165 ? -6.724 -2.847 -20.933 1.00 80.19 165 PRO A O 1
ATOM 1303 N N . CYS A 1 166 ? -5.154 -4.395 -21.300 1.00 79.50 166 CYS A N 1
ATOM 1304 C CA . CYS A 1 166 ? -5.625 -5.299 -20.246 1.00 79.50 166 CYS A CA 1
ATOM 1305 C C . CYS A 1 166 ? -5.484 -4.697 -18.835 1.00 79.50 166 CYS A C 1
ATOM 1307 O O . CYS A 1 166 ? -6.310 -4.948 -17.956 1.00 79.50 166 CYS A O 1
ATOM 1309 N N . ASP A 1 167 ? -4.442 -3.894 -18.596 1.00 80.12 167 ASP A N 1
ATOM 1310 C CA . ASP A 1 167 ? -4.305 -3.172 -17.329 1.00 80.12 167 ASP A CA 1
ATOM 1311 C C . ASP A 1 167 ? -5.343 -2.063 -17.223 1.00 80.12 167 ASP A C 1
ATOM 1313 O O . ASP A 1 167 ? -5.870 -1.857 -16.144 1.00 80.12 167 ASP A O 1
ATOM 1317 N N . ILE A 1 168 ? -5.665 -1.369 -18.316 1.00 79.50 168 ILE A N 1
ATOM 1318 C CA . ILE A 1 168 ? -6.730 -0.359 -18.360 1.00 79.50 168 ILE A CA 1
ATOM 1319 C C . ILE A 1 168 ? -8.050 -1.012 -17.940 1.00 79.50 168 ILE A C 1
ATOM 1321 O O . ILE A 1 168 ? -8.660 -0.565 -16.973 1.00 79.50 168 ILE A O 1
ATOM 1325 N N . GLU A 1 169 ? -8.440 -2.118 -18.572 1.00 78.31 169 GLU A N 1
ATOM 1326 C CA . GLU A 1 169 ? -9.644 -2.882 -18.202 1.00 78.31 169 GLU A CA 1
ATOM 1327 C C . GLU A 1 169 ? -9.637 -3.300 -16.728 1.00 78.31 169 GLU A C 1
A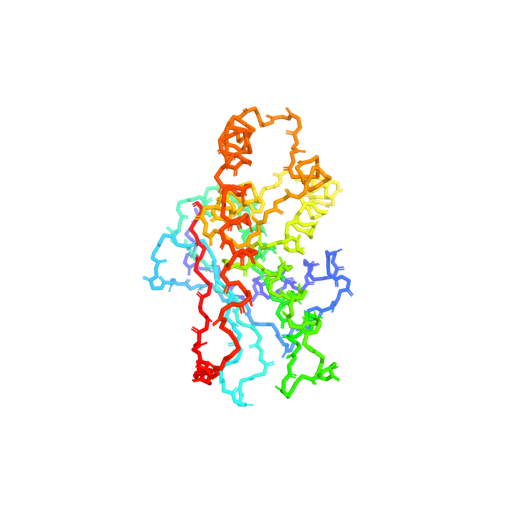TOM 1329 O O . GLU A 1 169 ? -10.637 -3.161 -16.033 1.00 78.31 169 GLU A O 1
ATOM 1334 N N . THR A 1 170 ? -8.489 -3.749 -16.219 1.00 75.88 170 THR A N 1
ATOM 1335 C CA . THR A 1 170 ? -8.346 -4.131 -14.809 1.00 75.88 170 THR A CA 1
ATOM 1336 C C . THR A 1 170 ? -8.417 -2.920 -13.877 1.00 75.88 170 THR A C 1
ATOM 1338 O O . THR A 1 170 ? -8.931 -3.009 -12.763 1.00 75.88 170 THR A O 1
ATOM 1341 N N . LEU A 1 171 ? -7.868 -1.781 -14.294 1.00 72.69 171 LEU A N 1
ATOM 1342 C CA . LEU A 1 171 ? -7.781 -0.575 -13.484 1.00 72.69 171 LEU A CA 1
ATOM 1343 C C . LEU A 1 171 ? -9.097 0.200 -13.450 1.00 72.69 171 LEU A C 1
ATOM 1345 O O . LEU A 1 171 ? -9.327 0.970 -12.508 1.00 72.69 171 LEU A O 1
ATOM 1349 N N . HIS A 1 172 ? -9.961 0.006 -14.433 1.00 72.38 172 HIS A N 1
ATOM 1350 C CA . HIS A 1 172 ? -11.256 0.652 -14.477 1.00 72.38 172 HIS A CA 1
ATOM 1351 C C . HIS A 1 172 ? -12.316 -0.200 -13.789 1.00 72.38 172 HIS A C 1
ATOM 1353 O O . HIS A 1 172 ? -12.454 -1.392 -14.024 1.00 72.38 172 HIS A O 1
ATOM 1359 N N . ASP A 1 173 ? -13.063 0.454 -12.908 1.00 65.31 173 ASP A N 1
ATOM 1360 C CA . ASP A 1 173 ? -14.399 0.012 -12.546 1.00 65.31 173 ASP A CA 1
ATOM 1361 C C . ASP A 1 173 ? -15.361 0.889 -13.360 1.00 65.31 173 ASP A C 1
ATOM 1363 O O . ASP A 1 173 ? -15.147 2.105 -13.453 1.00 65.31 173 ASP A O 1
ATOM 1367 N N . GLU A 1 174 ? -16.383 0.301 -13.986 1.00 59.66 174 GLU A N 1
ATOM 1368 C CA . GLU A 1 174 ? -17.315 1.009 -14.889 1.00 59.66 174 GLU A CA 1
ATOM 1369 C C . GLU A 1 174 ? -18.001 2.207 -14.207 1.00 59.66 174 GLU A C 1
ATOM 1371 O O . GLU A 1 174 ? -18.460 3.145 -14.856 1.00 59.66 174 GLU A O 1
ATOM 1376 N N . SER A 1 175 ? -17.991 2.223 -12.874 1.00 55.22 175 SER A N 1
ATOM 1377 C CA . SER A 1 175 ? -18.505 3.289 -12.021 1.00 55.22 175 SER A CA 1
ATOM 1378 C C . SER A 1 175 ? -17.709 4.608 -12.052 1.00 55.22 175 SER A C 1
ATOM 1380 O O . SER A 1 175 ? -18.180 5.606 -11.504 1.00 55.22 175 SER A O 1
ATOM 1382 N N . THR A 1 176 ? -16.517 4.673 -12.670 1.00 56.81 176 THR A N 1
ATOM 1383 C CA . THR A 1 176 ? -15.615 5.847 -12.571 1.00 56.81 176 THR A CA 1
ATOM 1384 C C . THR A 1 176 ? -15.256 6.487 -13.922 1.00 56.81 176 THR A C 1
ATOM 1386 O O . THR A 1 176 ? -14.163 6.333 -14.464 1.00 56.81 176 THR A O 1
ATOM 1389 N N . VAL A 1 177 ? -16.186 7.295 -14.442 1.00 55.12 177 VAL A N 1
ATOM 1390 C CA . VAL A 1 177 ? -16.124 7.975 -15.757 1.00 55.12 177 VAL A CA 1
ATOM 1391 C C . VAL A 1 177 ? -15.085 9.115 -15.835 1.00 55.12 177 VAL A C 1
ATOM 1393 O O . VAL A 1 177 ? -14.683 9.524 -16.920 1.00 55.12 177 VAL A O 1
ATOM 1396 N N . TYR A 1 178 ? -14.606 9.654 -14.709 1.00 54.72 178 TYR A N 1
ATOM 1397 C CA . TYR A 1 178 ? -13.741 10.846 -14.743 1.00 54.72 178 TYR A CA 1
ATOM 1398 C C . TYR A 1 178 ? -12.268 10.528 -15.056 1.00 54.72 178 TYR A C 1
ATOM 1400 O O . TYR A 1 178 ? -11.615 11.250 -15.811 1.00 54.72 178 TYR A O 1
ATOM 1408 N N . VAL A 1 179 ? -11.743 9.421 -14.522 1.00 55.84 179 VAL A N 1
ATOM 1409 C CA . VAL A 1 179 ? -10.334 9.016 -14.693 1.00 55.84 179 VAL A CA 1
ATOM 1410 C C . VAL A 1 179 ? -10.063 8.496 -16.109 1.00 55.84 179 VAL A C 1
ATOM 1412 O O . VAL A 1 179 ? -8.975 8.711 -16.648 1.00 55.84 179 VAL A O 1
ATOM 1415 N N . THR A 1 180 ? -11.065 7.884 -16.748 1.00 54.94 180 THR A N 1
ATOM 1416 C CA . THR A 1 180 ? -10.976 7.414 -18.138 1.00 54.94 180 THR A CA 1
ATOM 1417 C C . THR A 1 180 ? -10.724 8.561 -19.105 1.00 54.94 180 THR A C 1
ATOM 1419 O O . THR A 1 180 ? -9.925 8.390 -20.012 1.00 54.94 180 THR A O 1
ATOM 1422 N N . SER A 1 181 ? -11.307 9.747 -18.903 1.00 62.66 181 SER A N 1
ATOM 1423 C CA . SER A 1 181 ? -11.067 10.890 -19.799 1.00 62.66 181 SER A CA 1
ATOM 1424 C C . SER A 1 181 ? -9.597 11.337 -19.814 1.00 62.66 181 SER A C 1
ATOM 1426 O O . SER A 1 181 ? -9.026 11.543 -20.884 1.00 62.66 181 SER A O 1
ATOM 1428 N N . CYS A 1 182 ? -8.952 11.409 -18.645 1.00 58.50 182 CYS A N 1
ATOM 1429 C CA . CYS A 1 182 ? -7.545 11.793 -18.518 1.00 58.50 182 CYS A CA 1
ATOM 1430 C C . CYS A 1 182 ? -6.601 10.727 -19.075 1.00 58.50 182 CYS A C 1
ATOM 1432 O O . CYS A 1 182 ? -5.653 11.071 -19.775 1.00 58.50 182 CYS A O 1
ATOM 1434 N N . LEU A 1 183 ? -6.854 9.448 -18.772 1.00 59.66 183 LEU A N 1
ATOM 1435 C CA . LEU A 1 183 ? -6.025 8.350 -19.267 1.00 59.66 183 LEU A CA 1
ATOM 1436 C C . LEU A 1 183 ? -6.206 8.151 -20.770 1.00 59.66 183 LEU A C 1
ATOM 1438 O O . LEU A 1 183 ? -5.214 8.074 -21.480 1.00 59.66 183 LEU A O 1
ATOM 1442 N N . ARG A 1 184 ? -7.446 8.137 -21.269 1.00 61.66 184 ARG A N 1
ATOM 1443 C CA . ARG A 1 184 ? -7.753 7.966 -22.695 1.00 61.66 184 ARG A CA 1
ATOM 1444 C C . ARG A 1 184 ? -7.159 9.097 -23.525 1.00 61.66 184 ARG A C 1
ATOM 1446 O O . ARG A 1 184 ? -6.446 8.812 -24.472 1.00 61.66 184 ARG A O 1
ATOM 1453 N N . ARG A 1 185 ? -7.301 10.352 -23.080 1.00 63.19 185 ARG A N 1
ATOM 1454 C CA . ARG A 1 185 ? -6.626 11.496 -23.709 1.00 63.19 185 ARG A CA 1
ATOM 1455 C C . ARG A 1 185 ? -5.102 11.357 -23.694 1.00 63.19 185 ARG A C 1
ATOM 1457 O O . ARG A 1 185 ? -4.461 11.644 -24.691 1.00 63.19 185 ARG A O 1
ATOM 1464 N N . TRP A 1 186 ? -4.515 10.870 -22.600 1.00 59.41 186 TRP A N 1
ATOM 1465 C CA . TRP A 1 186 ? -3.079 10.570 -22.544 1.00 59.41 186 TRP A CA 1
ATOM 1466 C C . TRP A 1 186 ? -2.650 9.446 -23.490 1.00 59.41 186 TRP A C 1
ATOM 1468 O O . TRP A 1 186 ? -1.535 9.489 -24.001 1.00 59.41 186 TRP A O 1
ATOM 1478 N N . PHE A 1 187 ? -3.491 8.437 -23.715 1.00 61.78 187 PHE A N 1
ATOM 1479 C CA . PHE A 1 187 ? -3.222 7.393 -24.700 1.00 61.78 187 PHE A CA 1
ATOM 1480 C C . PHE A 1 187 ? -3.338 7.938 -26.122 1.00 61.78 187 PHE A C 1
ATOM 1482 O O . PHE A 1 187 ? -2.430 7.715 -26.916 1.00 61.78 187 PHE A O 1
ATOM 1489 N N . ASP A 1 188 ? -4.383 8.707 -26.413 1.00 65.31 188 ASP A N 1
ATOM 1490 C CA . ASP A 1 188 ? -4.617 9.288 -27.735 1.00 65.31 188 ASP A CA 1
ATOM 1491 C C . ASP A 1 188 ? -3.518 10.310 -28.105 1.00 65.31 188 ASP A C 1
ATOM 1493 O O . ASP A 1 188 ? -2.970 10.263 -29.208 1.00 65.31 188 ASP A O 1
ATOM 1497 N N . ASP A 1 189 ? -3.112 11.167 -27.160 1.00 58.47 189 ASP A N 1
ATOM 1498 C CA . ASP A 1 189 ? -2.068 12.182 -27.365 1.00 58.47 189 ASP A CA 1
ATOM 1499 C C . ASP A 1 189 ? -0.643 11.583 -27.248 1.00 58.47 189 ASP A C 1
ATOM 1501 O O . ASP A 1 189 ? 0.270 11.931 -28.003 1.00 58.47 189 ASP A O 1
ATOM 1505 N N . GLY A 1 190 ? -0.430 10.643 -26.320 1.00 54.31 190 GLY A N 1
ATOM 1506 C CA . GLY A 1 190 ? 0.878 10.050 -26.017 1.00 54.31 190 GLY A CA 1
ATOM 1507 C C . GLY A 1 190 ? 1.332 8.951 -26.983 1.00 54.31 190 GLY A C 1
ATOM 1508 O O . GLY A 1 190 ? 2.538 8.696 -27.087 1.00 54.31 190 GLY A O 1
ATOM 1509 N N . ASP A 1 191 ? 0.419 8.312 -27.722 1.00 50.97 191 ASP A N 1
ATOM 1510 C CA . ASP A 1 191 ? 0.773 7.325 -28.752 1.00 50.97 191 ASP A CA 1
ATOM 1511 C C . ASP A 1 191 ? 1.437 7.989 -29.978 1.00 50.97 191 ASP A C 1
ATOM 1513 O O . ASP A 1 191 ? 2.285 7.378 -30.636 1.00 50.97 191 ASP A O 1
ATOM 1517 N N . MET A 1 192 ? 1.167 9.278 -30.236 1.00 44.59 192 MET A N 1
ATOM 1518 C CA . MET A 1 192 ? 1.899 10.064 -31.242 1.00 44.59 192 MET A CA 1
ATOM 1519 C C . MET A 1 192 ? 3.324 10.417 -30.790 1.00 44.59 192 MET A C 1
ATOM 1521 O O . MET A 1 192 ? 4.286 10.209 -31.537 1.00 44.59 192 MET A O 1
ATOM 1525 N N . GLU A 1 193 ? 3.497 10.896 -29.556 1.00 49.12 193 GLU A N 1
ATOM 1526 C CA . GLU A 1 193 ? 4.809 11.324 -29.044 1.00 49.12 193 GLU A CA 1
ATOM 1527 C C . GLU A 1 193 ? 5.744 10.132 -28.753 1.00 49.12 193 GLU A C 1
ATOM 1529 O O . GLU A 1 193 ? 6.964 10.200 -28.952 1.00 49.12 193 GLU A O 1
ATOM 1534 N N . TRP A 1 194 ? 5.190 8.983 -28.351 1.00 42.53 194 TRP A N 1
ATOM 1535 C CA . TRP A 1 194 ? 5.958 7.751 -28.157 1.00 42.53 194 TRP A CA 1
ATOM 1536 C C . TRP A 1 194 ? 6.452 7.151 -29.472 1.00 42.53 194 TRP A C 1
ATOM 1538 O O . TRP A 1 194 ? 7.624 6.775 -29.545 1.00 42.53 194 TRP A O 1
ATOM 1548 N N . LYS A 1 195 ? 5.621 7.110 -30.525 1.00 47.00 195 LYS A N 1
ATOM 1549 C CA . LYS A 1 195 ? 6.074 6.692 -31.864 1.00 47.00 195 LYS A CA 1
ATOM 1550 C C . LYS A 1 195 ? 7.233 7.571 -32.332 1.00 47.00 195 LYS A C 1
ATOM 1552 O O . LYS A 1 195 ? 8.251 7.032 -32.760 1.00 47.00 195 LYS A O 1
ATOM 1557 N N . ALA A 1 196 ? 7.155 8.887 -32.127 1.00 45.78 196 ALA A N 1
ATOM 1558 C CA . ALA A 1 196 ? 8.248 9.811 -32.435 1.00 45.78 196 ALA A CA 1
ATOM 1559 C C . ALA A 1 196 ? 9.517 9.548 -31.592 1.00 45.78 196 ALA A C 1
ATOM 1561 O O . ALA A 1 196 ? 10.627 9.506 -32.126 1.00 45.78 196 ALA A O 1
ATOM 1562 N N . THR A 1 197 ? 9.369 9.293 -30.288 1.00 43.50 197 THR A N 1
ATOM 1563 C CA . THR A 1 197 ? 10.493 9.045 -29.364 1.00 43.50 197 THR A CA 1
ATOM 1564 C C . THR A 1 197 ? 11.166 7.687 -29.598 1.00 43.50 197 THR A C 1
ATOM 1566 O O . THR A 1 197 ? 12.389 7.579 -29.512 1.00 43.50 197 THR A O 1
ATOM 1569 N N . VAL A 1 198 ? 10.409 6.636 -29.920 1.00 43.84 198 VAL A N 1
ATOM 1570 C CA . VAL A 1 198 ? 10.951 5.310 -30.272 1.00 43.84 198 VAL A CA 1
ATOM 1571 C C . VAL A 1 198 ? 11.641 5.347 -31.630 1.00 43.84 198 VAL A C 1
ATOM 1573 O O . VAL A 1 198 ? 12.718 4.765 -31.763 1.00 43.84 198 VAL A O 1
ATOM 1576 N N . GLN A 1 199 ? 11.087 6.068 -32.608 1.00 43.84 199 GLN A N 1
ATOM 1577 C CA . GLN A 1 199 ? 11.732 6.287 -33.906 1.00 43.84 199 GLN A CA 1
ATOM 1578 C C . GLN A 1 199 ? 13.071 7.031 -33.734 1.00 43.84 199 GLN A C 1
ATOM 1580 O O . GLN A 1 199 ? 14.088 6.600 -34.269 1.00 43.84 199 GLN A O 1
ATOM 1585 N N . SER A 1 200 ? 13.090 8.075 -32.896 1.00 43.47 200 SER A N 1
ATOM 1586 C CA . SER A 1 200 ? 14.284 8.845 -32.505 1.00 43.47 200 SER A CA 1
ATOM 1587 C C . SER A 1 200 ? 15.325 8.017 -31.735 1.00 43.47 200 SER A C 1
ATOM 1589 O O . SER A 1 200 ? 16.533 8.160 -31.927 1.00 43.47 200 SER A O 1
ATOM 1591 N N . ARG A 1 201 ? 14.892 7.094 -30.868 1.00 43.22 201 ARG A N 1
ATOM 1592 C CA . ARG A 1 201 ? 15.813 6.206 -30.141 1.00 43.22 201 ARG A CA 1
ATOM 1593 C C . ARG A 1 201 ? 16.375 5.096 -31.018 1.00 43.22 201 ARG A C 1
ATOM 1595 O O . ARG A 1 201 ? 17.529 4.740 -30.812 1.00 43.22 201 ARG A O 1
ATOM 1602 N N . LYS A 1 202 ? 15.623 4.579 -31.996 1.00 49.62 202 LYS A N 1
ATOM 1603 C CA . LYS A 1 202 ? 16.148 3.622 -32.986 1.00 49.62 202 LYS A CA 1
ATOM 1604 C C . LYS A 1 202 ? 17.272 4.241 -33.822 1.00 49.62 202 LYS A C 1
ATOM 1606 O O . LYS A 1 202 ? 18.299 3.595 -33.982 1.00 49.62 202 LYS A O 1
ATOM 1611 N N . THR A 1 203 ? 17.136 5.499 -34.244 1.00 50.16 203 THR A N 1
ATOM 1612 C CA . THR A 1 203 ? 18.192 6.212 -34.987 1.00 50.16 203 THR A CA 1
ATOM 1613 C C . THR A 1 203 ? 19.400 6.579 -34.115 1.00 50.16 203 THR A C 1
ATOM 1615 O O . THR A 1 203 ? 20.528 6.586 -34.597 1.00 50.16 203 THR A O 1
ATOM 1618 N N . HIS A 1 204 ? 19.210 6.819 -32.813 1.00 44.12 204 HIS A N 1
ATOM 1619 C CA . HIS A 1 204 ? 20.318 7.117 -31.894 1.00 44.12 204 HIS A CA 1
ATOM 1620 C C . HIS A 1 204 ? 21.046 5.889 -31.323 1.00 44.12 204 HIS A C 1
ATOM 1622 O O . HIS A 1 204 ? 22.200 6.010 -30.896 1.00 44.12 204 HIS A O 1
ATOM 1628 N N . HIS A 1 205 ? 20.411 4.712 -31.278 1.00 40.09 205 HIS A N 1
ATOM 1629 C CA . HIS A 1 205 ? 21.030 3.509 -30.709 1.00 40.09 205 HIS A CA 1
ATOM 1630 C C . HIS A 1 205 ? 22.106 2.893 -31.620 1.00 40.09 205 HIS A C 1
ATOM 1632 O O . HIS A 1 205 ? 22.986 2.194 -31.113 1.00 40.09 205 HIS A O 1
ATOM 1638 N N . GLU A 1 206 ? 22.104 3.222 -32.916 1.00 45.38 206 GLU A N 1
ATOM 1639 C CA . GLU A 1 206 ? 23.212 2.927 -33.837 1.00 45.38 206 GLU A CA 1
ATOM 1640 C C . GLU A 1 206 ? 24.475 3.751 -33.534 1.00 45.38 206 GLU A C 1
ATOM 1642 O O . GLU A 1 206 ? 25.574 3.347 -33.900 1.00 45.38 206 GLU A O 1
ATOM 1647 N N . THR A 1 207 ? 24.370 4.869 -32.803 1.00 48.56 207 THR A N 1
ATOM 1648 C CA . THR A 1 207 ? 25.486 5.820 -32.649 1.00 48.56 207 THR A CA 1
ATOM 1649 C C . THR A 1 207 ? 26.208 5.781 -31.297 1.00 48.56 207 THR A C 1
ATOM 1651 O O . THR A 1 207 ? 27.238 6.435 -31.147 1.00 48.56 207 THR A O 1
ATOM 1654 N N . ARG A 1 208 ? 25.712 5.071 -30.272 1.00 43.59 208 ARG A N 1
ATOM 1655 C CA . ARG A 1 208 ? 26.275 5.172 -28.904 1.00 43.5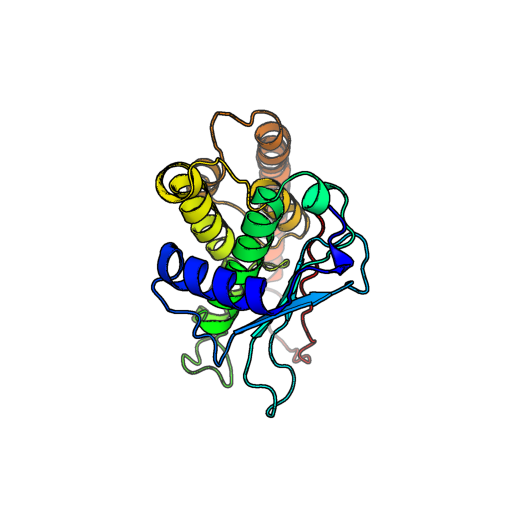9 208 ARG A CA 1
ATOM 1656 C C . ARG A 1 208 ? 26.349 3.842 -28.149 1.00 43.59 208 ARG A C 1
ATOM 1658 O O . ARG A 1 208 ? 25.675 3.635 -27.145 1.00 43.59 208 ARG A O 1
ATOM 1665 N N . ARG A 1 209 ? 27.281 2.975 -28.549 1.00 42.94 209 ARG A N 1
ATOM 1666 C CA . ARG A 1 209 ? 27.986 2.094 -27.600 1.00 42.94 209 ARG A CA 1
ATOM 1667 C C . ARG A 1 209 ? 29.212 2.857 -27.102 1.00 42.94 209 ARG A C 1
ATOM 1669 O O . ARG A 1 209 ? 30.129 3.034 -27.883 1.00 42.94 209 ARG A O 1
ATOM 1676 N N . VAL A 1 210 ? 29.212 3.326 -25.848 1.00 46.81 210 VAL A N 1
ATOM 1677 C CA . VAL A 1 210 ? 30.385 3.450 -24.945 1.00 46.81 210 VAL A CA 1
ATOM 1678 C C . VAL A 1 210 ? 29.997 4.218 -23.667 1.00 46.81 210 VAL A C 1
ATOM 1680 O O . VAL A 1 210 ? 29.535 5.353 -23.713 1.00 46.81 210 VAL A O 1
ATOM 1683 N N . LYS A 1 211 ? 30.276 3.555 -22.532 1.00 46.00 211 LYS A N 1
ATOM 1684 C CA . LYS A 1 211 ? 30.467 4.033 -21.145 1.00 46.00 211 LYS A CA 1
ATOM 1685 C C . LYS A 1 211 ? 29.363 4.872 -20.480 1.00 46.00 211 LYS A C 1
ATOM 1687 O O . LYS A 1 211 ? 29.200 6.049 -20.776 1.00 46.00 211 LYS A O 1
ATOM 1692 N N . ARG A 1 212 ? 28.836 4.338 -19.365 1.00 39.72 212 ARG A N 1
ATOM 1693 C CA . ARG A 1 212 ? 28.903 4.994 -18.036 1.00 39.72 2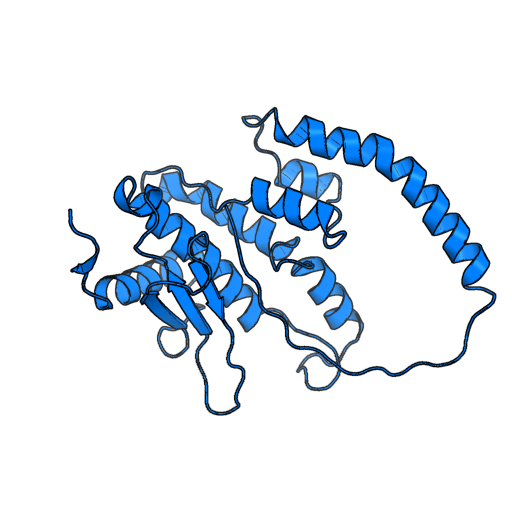12 ARG A CA 1
ATOM 1694 C C . ARG A 1 212 ? 28.420 4.079 -16.898 1.00 39.72 212 ARG A C 1
ATOM 1696 O O . ARG A 1 212 ? 27.344 3.506 -16.978 1.00 39.72 212 ARG A O 1
ATOM 1703 N N . ARG A 1 213 ? 29.212 4.021 -15.818 1.00 45.75 213 ARG A N 1
ATOM 1704 C CA . ARG A 1 213 ? 28.799 3.629 -14.457 1.00 45.75 213 ARG A CA 1
ATOM 1705 C C . ARG A 1 213 ? 28.294 4.874 -13.718 1.00 45.75 213 ARG A C 1
ATOM 1707 O O . ARG A 1 213 ? 28.919 5.927 -13.850 1.00 45.75 213 ARG A O 1
ATOM 1714 N N . ARG A 1 214 ? 27.237 4.745 -12.908 1.00 39.16 214 ARG A N 1
ATOM 1715 C CA . ARG A 1 214 ? 26.885 5.685 -11.826 1.00 39.16 214 ARG A CA 1
ATOM 1716 C C . ARG A 1 214 ? 26.221 4.968 -10.647 1.00 39.16 214 ARG A C 1
ATOM 1718 O O . ARG A 1 214 ? 25.650 3.896 -10.800 1.00 39.16 214 ARG A O 1
ATOM 1725 N N . SER A 1 215 ? 26.383 5.612 -9.496 1.00 40.34 215 SER A N 1
ATOM 1726 C CA . SER A 1 215 ? 26.015 5.256 -8.128 1.00 40.34 215 SER A CA 1
ATOM 1727 C C . SER A 1 215 ? 24.507 5.136 -7.872 1.00 40.34 215 SER A C 1
ATOM 1729 O O . SER A 1 215 ? 23.695 5.795 -8.517 1.00 40.34 215 SER A O 1
ATOM 1731 N N . ILE A 1 216 ? 24.165 4.311 -6.876 1.00 33.22 216 ILE A N 1
ATOM 1732 C CA . ILE A 1 216 ? 22.806 4.022 -6.397 1.00 33.22 216 ILE A CA 1
ATOM 1733 C C . ILE A 1 216 ? 22.392 5.066 -5.345 1.00 33.22 216 ILE A C 1
ATOM 1735 O O . ILE A 1 216 ? 23.144 5.336 -4.409 1.00 33.22 216 ILE A O 1
ATOM 1739 N N . GLY A 1 217 ? 21.197 5.646 -5.503 1.00 30.50 217 GLY A N 1
ATOM 1740 C CA . GLY A 1 217 ? 20.537 6.537 -4.540 1.00 30.50 217 GLY A CA 1
ATOM 1741 C C . GLY A 1 217 ? 19.378 5.849 -3.803 1.00 30.50 217 GLY A C 1
ATOM 1742 O O . GLY A 1 217 ? 18.793 4.891 -4.302 1.00 30.50 217 GLY A O 1
ATOM 1743 N N . SER A 1 218 ? 19.062 6.344 -2.603 1.00 36.03 218 SER A N 1
ATOM 1744 C CA . SER A 1 218 ? 18.014 5.841 -1.697 1.00 36.03 218 SER A CA 1
ATOM 1745 C C . SER A 1 218 ? 16.602 6.259 -2.140 1.00 36.03 218 SER A C 1
ATOM 1747 O O . SER A 1 218 ? 16.383 7.424 -2.468 1.00 36.03 218 SER A O 1
ATOM 1749 N N . CYS A 1 219 ? 15.645 5.321 -2.122 1.00 33.50 219 CYS A N 1
ATOM 1750 C CA . CYS A 1 219 ? 14.235 5.553 -2.459 1.00 33.50 219 CYS A CA 1
ATOM 1751 C C . CYS A 1 219 ? 13.393 5.738 -1.184 1.00 33.50 219 CYS A C 1
ATOM 1753 O O . CYS A 1 219 ? 13.387 4.871 -0.308 1.00 33.50 219 CYS A O 1
ATOM 1755 N N . ARG A 1 220 ? 12.655 6.851 -1.091 1.00 40.28 220 ARG A N 1
ATOM 1756 C CA . ARG A 1 220 ? 11.568 7.064 -0.121 1.00 40.28 220 ARG A CA 1
ATOM 1757 C C . ARG A 1 220 ? 10.265 7.194 -0.907 1.00 40.28 220 ARG A C 1
ATOM 1759 O O . ARG A 1 220 ? 10.171 8.083 -1.746 1.00 40.28 220 ARG A O 1
ATOM 1766 N N . ASN A 1 221 ? 9.281 6.346 -0.619 1.00 44.22 221 ASN A N 1
ATOM 1767 C CA . ASN A 1 221 ? 7.941 6.467 -1.190 1.00 44.22 221 ASN A CA 1
ATOM 1768 C C . ASN A 1 221 ? 7.089 7.289 -0.216 1.00 44.22 221 ASN A C 1
ATOM 1770 O O . ASN A 1 221 ? 6.969 6.933 0.955 1.00 44.22 221 ASN A O 1
ATOM 1774 N N . VAL A 1 222 ? 6.568 8.423 -0.681 1.00 41.19 222 VAL A N 1
ATOM 1775 C CA . VAL A 1 222 ? 5.682 9.306 0.086 1.00 41.19 222 VAL A CA 1
ATOM 1776 C C . VAL A 1 222 ? 4.375 9.406 -0.689 1.00 41.19 222 VAL A C 1
ATOM 1778 O O . VAL A 1 222 ? 4.376 9.839 -1.841 1.00 41.19 222 VAL A O 1
ATOM 1781 N N . CYS A 1 223 ? 3.283 8.987 -0.060 1.00 41.44 223 CYS A N 1
ATOM 1782 C CA . CYS A 1 223 ? 1.969 8.880 -0.682 1.00 41.44 223 CYS A CA 1
ATOM 1783 C C . CYS A 1 223 ? 1.075 10.035 -0.219 1.00 41.44 223 CYS A C 1
ATOM 1785 O O . CYS A 1 223 ? 0.934 10.265 0.979 1.00 41.44 223 CYS A O 1
ATOM 1787 N N . VAL A 1 224 ? 0.475 10.773 -1.149 1.00 41.84 224 VAL A N 1
ATOM 1788 C CA . VAL A 1 224 ? -0.505 11.831 -0.857 1.00 41.84 224 VAL A CA 1
ATOM 1789 C C . VAL A 1 224 ? -1.770 11.450 -1.606 1.00 41.84 224 VAL A C 1
ATOM 1791 O O . VAL A 1 224 ? -1.713 11.349 -2.830 1.00 41.84 224 VAL A O 1
ATOM 1794 N N . TRP A 1 225 ? -2.862 11.197 -0.885 1.00 49.22 225 TRP A N 1
ATOM 1795 C CA . TRP A 1 225 ? -4.167 10.867 -1.466 1.00 49.22 225 TRP A CA 1
ATOM 1796 C C . TRP A 1 225 ? -5.157 11.985 -1.169 1.00 49.22 225 TRP A C 1
ATOM 1798 O O . TRP A 1 225 ? -5.145 12.472 -0.020 1.00 49.22 225 TRP A O 1
#

pLDDT: mean 79.15, std 19.08, range [30.5, 98.19]

Organism: NCBI:txid1507867

Sequence (225 aa):
MDLQTVDPKIFVGLAEMMNQIFFLGSLPAAKLRVEWAVHQAHWVYGTTSFPQRRCEHYTRIVINPNLPYHKLNPSAIICTLLHEMVHAYLGRYGCAGGEGSACGTDLCQHLNKANRGTTGHGRAWQHIAKAIEDRLQGILGFRGRLGRQECAVQEVRQFGFRPSPCDIETLHDESTVYVTSCLRRWFDDGDMEWKATVQSRKTHHETRRVKRRRSIGSCRNVCVW

Foldseek 3Di:
DPLVPPDLVVLLVLLQVCCCVQVVVQQPSVAEAEEADQDPPNQFQKFWDDDPDPPRRHIYIYGYSPDPVVVVDVLSNSLQSVLRVLLVNCVVPQQCEDDPTPVNDPVSVVVSQQQLAPQRLHVVSLLSQLVCQVCCCVPVVDHDHNCNLVSVVVRVVVVRYDDDPVSVVSSDDVPDPPSCVVNVVCCVVVVVVVVVVVVVVVVCVVPDDDDDDDDDDDDTRTDRD

Radius of gyration: 19.52 Å; chains: 1; bounding box: 50×32×58 Å

Secondary structure (DSSP, 8-state):
--GGG--HHHHHHHHHHHHHHHHTT-S-GGGEEEEE---SSTT-SEEEE---STT--SEEEEE-TT-HHHHH-HHHHHHHHHHHHHHHHHHHHS---STTSSS--HHHHHHHHHHH-SSS-SHHHHHHHHHHHHHHHHHHSS----SHHHHHHHHHHTTS----HHHHHHH--TT-HHHHHHHHHHHHHHHHHHHHHHHHHHHHHTT------------------